Protein AF-A0A1Y2ABN9-F1 (afdb_monomer_lite)

Secondary structure (DSSP, 8-state):
-HHHHHHHHHHHHHHTTTTSPPPHHHHHHHHHHHHHHHTTTSSHHHHHHHHHHHHHHTT-HHHHHHHHHHHHHH---HHHHHHHHHHHHHHHHHHHHHHHHSTT-HHHHHHHHHHHHHHHHHHHHHHSS--HHHHHHHHHHHHHHHHS---HHHHHHHHHHHHHHHTSHHHHT-HHHHHHHHHHTT-SSHHHHHHHHHHHHHHHTTSS--HHHHHHHHHHHHHHIIIIIITT-S-HHHHHHHHHHHHHHHHHHHHHHHHHHTTTTHHHHHHHHHHHHHHS-SSHHHH-----HHHHHHHHHHHHHTTHHHHHHHHHT-TT--HHHHHHHHHHHHHHHHHT---

Structure (mmCIF, N/CA/C/O backbone):
data_AF-A0A1Y2ABN9-F1
#
_entry.id   AF-A0A1Y2ABN9-F1
#
loop_
_atom_site.group_PDB
_atom_site.id
_atom_site.type_symbol
_atom_site.label_atom_id
_atom_site.label_alt_id
_atom_site.label_comp_id
_atom_site.label_asym_id
_atom_site.label_entity_id
_atom_site.label_seq_id
_atom_site.pdbx_PDB_ins_code
_atom_site.Cartn_x
_atom_site.Cartn_y
_atom_site.Cartn_z
_atom_site.occupancy
_atom_site.B_iso_or_equiv
_atom_site.auth_seq_id
_atom_site.auth_comp_id
_atom_site.auth_asym_id
_atom_site.auth_atom_id
_atom_site.pdbx_PDB_model_num
ATOM 1 N N . MET A 1 1 ? 24.198 -13.970 -29.565 1.00 61.88 1 MET A N 1
ATOM 2 C CA . MET A 1 1 ? 25.116 -13.858 -28.406 1.00 61.88 1 MET A CA 1
ATOM 3 C C . MET A 1 1 ? 25.195 -12.429 -27.865 1.00 61.88 1 MET A C 1
ATOM 5 O O . MET A 1 1 ? 24.844 -12.232 -26.711 1.00 61.88 1 MET A O 1
ATOM 9 N N . VAL A 1 2 ? 25.528 -11.430 -28.696 1.00 69.88 2 VAL A N 1
ATOM 10 C CA . VAL A 1 2 ? 25.631 -10.003 -28.302 1.00 69.88 2 VAL A CA 1
ATOM 11 C C . VAL A 1 2 ? 24.377 -9.477 -27.588 1.00 69.88 2 VAL A C 1
ATOM 13 O O . VAL A 1 2 ? 24.486 -8.898 -26.515 1.00 69.88 2 VAL A O 1
ATOM 16 N N . LYS A 1 3 ? 23.175 -9.777 -28.104 1.00 73.44 3 LYS A N 1
ATOM 17 C CA . LYS A 1 3 ? 21.923 -9.298 -27.493 1.00 73.44 3 LYS A CA 1
ATOM 18 C C . LYS A 1 3 ? 21.694 -9.778 -26.056 1.00 73.44 3 LYS A C 1
ATOM 20 O O . LYS A 1 3 ? 21.305 -9.001 -25.192 1.00 73.44 3 LYS A O 1
ATOM 25 N N . ARG A 1 4 ? 22.012 -11.046 -25.773 1.00 74.50 4 ARG A N 1
ATOM 26 C CA . ARG A 1 4 ? 21.904 -11.615 -24.418 1.00 74.50 4 ARG A CA 1
ATOM 27 C C . ARG A 1 4 ? 22.914 -10.988 -23.453 1.00 74.50 4 ARG A C 1
ATOM 29 O O . ARG A 1 4 ? 22.574 -10.769 -22.296 1.00 74.50 4 ARG A O 1
ATOM 36 N N . LEU A 1 5 ? 24.124 -10.679 -23.927 1.00 75.12 5 LEU A N 1
ATOM 37 C CA . LEU A 1 5 ? 25.153 -10.014 -23.121 1.00 75.12 5 LEU A CA 1
ATOM 38 C C . LEU A 1 5 ? 24.737 -8.589 -22.741 1.00 75.12 5 LEU A C 1
ATOM 40 O O . LEU A 1 5 ? 24.887 -8.204 -21.585 1.00 75.12 5 LEU A O 1
ATOM 44 N N . CYS A 1 6 ? 24.151 -7.834 -23.673 1.00 77.94 6 CYS A N 1
ATOM 45 C CA . CYS A 1 6 ? 23.659 -6.486 -23.396 1.00 77.94 6 CYS A CA 1
ATOM 46 C C . CYS A 1 6 ? 22.486 -6.485 -22.405 1.00 77.94 6 CYS A C 1
ATOM 48 O O . CYS A 1 6 ? 22.512 -5.711 -21.454 1.00 77.94 6 CYS A O 1
ATOM 50 N N . VAL A 1 7 ? 21.507 -7.386 -22.561 1.00 82.62 7 VAL A N 1
ATOM 51 C CA . VAL A 1 7 ? 20.394 -7.520 -21.600 1.00 82.62 7 VAL A CA 1
ATOM 52 C C . VAL A 1 7 ? 20.909 -7.876 -20.205 1.00 82.62 7 VAL A C 1
ATOM 54 O O . VAL A 1 7 ? 20.491 -7.257 -19.235 1.00 82.62 7 VAL A O 1
ATOM 57 N N . LYS A 1 8 ? 21.864 -8.809 -20.093 1.00 86.44 8 LYS A N 1
ATOM 58 C CA . LYS A 1 8 ? 22.486 -9.161 -18.806 1.00 86.44 8 LYS A CA 1
ATOM 59 C C . LYS A 1 8 ? 23.257 -7.987 -18.194 1.00 86.44 8 LYS A C 1
ATOM 61 O O . LYS A 1 8 ? 23.208 -7.783 -16.990 1.00 86.44 8 LYS A O 1
ATOM 66 N N . SER A 1 9 ? 23.949 -7.198 -19.016 1.00 86.62 9 SER A N 1
ATOM 67 C CA . SER A 1 9 ? 24.641 -5.995 -18.544 1.00 86.62 9 SER A CA 1
ATOM 68 C C . SER A 1 9 ? 23.673 -4.942 -18.007 1.00 86.62 9 SER A C 1
ATOM 70 O O . SER A 1 9 ? 24.017 -4.260 -17.047 1.00 86.62 9 SER A O 1
ATOM 72 N N . ILE A 1 10 ? 22.499 -4.790 -18.625 1.00 88.06 10 ILE A N 1
ATOM 73 C CA . ILE A 1 10 ? 21.453 -3.881 -18.149 1.00 88.06 10 ILE A CA 1
ATOM 74 C C . ILE A 1 10 ? 20.833 -4.419 -16.856 1.00 88.06 10 ILE A C 1
ATOM 76 O O . ILE A 1 10 ? 20.700 -3.659 -15.906 1.00 88.06 10 ILE A O 1
ATOM 80 N N . ASP A 1 11 ? 20.527 -5.719 -16.798 1.00 89.06 11 ASP A N 1
ATOM 81 C CA . ASP A 1 11 ? 20.013 -6.395 -15.597 1.00 89.06 11 ASP A CA 1
ATOM 82 C C . ASP A 1 11 ? 20.926 -6.143 -14.395 1.00 89.06 11 ASP A C 1
ATOM 84 O O . ASP A 1 11 ? 20.494 -5.617 -13.375 1.00 89.06 11 ASP A O 1
ATOM 88 N N . ASN A 1 12 ? 22.221 -6.423 -14.564 1.00 89.94 12 ASN A N 1
ATOM 89 C CA . ASN A 1 12 ? 23.224 -6.224 -13.525 1.00 89.94 12 ASN A CA 1
ATOM 90 C C . ASN A 1 12 ? 23.324 -4.754 -13.101 1.00 89.94 12 ASN A C 1
ATOM 92 O O . ASN A 1 12 ? 23.436 -4.470 -11.916 1.00 89.94 12 ASN A O 1
ATOM 96 N N . ALA A 1 13 ? 23.280 -3.817 -14.054 1.00 90.00 13 ALA A N 1
ATOM 97 C CA . ALA A 1 13 ? 23.353 -2.393 -13.741 1.00 90.00 13 ALA A CA 1
ATOM 98 C C . ALA A 1 13 ? 22.120 -1.898 -12.971 1.00 90.00 13 ALA A C 1
ATOM 100 O O . ALA A 1 13 ? 22.254 -1.032 -12.116 1.00 90.00 13 ALA A O 1
ATOM 101 N N . ILE A 1 14 ? 20.933 -2.439 -13.260 1.00 88.44 14 ILE A N 1
ATOM 102 C CA . ILE A 1 14 ? 19.704 -2.108 -12.530 1.00 88.44 14 ILE A CA 1
ATOM 103 C C . ILE A 1 14 ? 19.730 -2.723 -11.125 1.00 88.44 14 ILE A C 1
ATOM 105 O O . ILE A 1 14 ? 19.343 -2.055 -10.171 1.00 88.44 14 ILE A O 1
ATOM 109 N N . GLN A 1 15 ? 20.207 -3.964 -10.985 1.00 89.25 15 GLN A N 1
ATOM 110 C CA . GLN A 1 15 ? 20.308 -4.648 -9.690 1.00 89.25 15 GLN A CA 1
ATOM 111 C C . GLN A 1 15 ? 21.360 -4.023 -8.761 1.00 89.25 15 GLN A C 1
ATOM 113 O O . GLN A 1 15 ? 21.144 -3.972 -7.558 1.00 89.25 15 GLN A O 1
ATOM 118 N N . ASP A 1 16 ? 22.470 -3.523 -9.311 1.00 91.56 16 ASP A N 1
ATOM 119 C CA . ASP A 1 16 ? 23.584 -2.923 -8.560 1.00 91.56 16 ASP A CA 1
ATOM 120 C C . ASP A 1 16 ? 23.549 -1.383 -8.567 1.00 91.56 16 ASP A C 1
ATOM 122 O O . ASP A 1 16 ? 24.568 -0.714 -8.396 1.00 91.56 16 ASP A O 1
ATOM 126 N N . TRP A 1 17 ? 22.378 -0.788 -8.820 1.00 88.38 17 TRP A N 1
ATOM 127 C CA . TRP A 1 17 ? 22.279 0.658 -9.033 1.00 88.38 17 TRP A CA 1
ATOM 128 C C . TRP A 1 17 ? 22.720 1.476 -7.814 1.00 88.38 17 TRP A C 1
ATOM 130 O O . TRP A 1 17 ? 23.302 2.544 -7.979 1.00 88.38 17 TRP A O 1
ATOM 140 N N . GLU A 1 18 ? 22.445 0.993 -6.600 1.00 88.12 18 GLU A N 1
ATOM 141 C CA . GLU A 1 18 ? 22.801 1.690 -5.356 1.00 88.12 18 GLU A CA 1
ATOM 142 C C . GLU A 1 18 ? 24.318 1.781 -5.157 1.00 88.12 18 GLU A C 1
ATOM 144 O O . GLU A 1 18 ? 24.819 2.829 -4.757 1.00 88.12 18 GLU A O 1
ATOM 149 N N . ASN A 1 19 ? 25.060 0.728 -5.508 1.00 91.38 19 ASN A N 1
ATOM 150 C CA . ASN A 1 19 ? 26.519 0.714 -5.372 1.00 91.38 19 ASN A CA 1
ATOM 151 C C . ASN A 1 19 ? 27.227 1.302 -6.599 1.00 91.38 19 ASN A C 1
ATOM 153 O O . ASN A 1 19 ? 28.392 1.695 -6.520 1.00 91.38 19 ASN A O 1
ATOM 157 N N . ASN A 1 20 ? 26.556 1.325 -7.754 1.00 91.25 20 ASN A N 1
ATOM 158 C CA . ASN A 1 20 ? 27.167 1.671 -9.031 1.00 91.25 20 ASN A CA 1
ATOM 159 C C . ASN A 1 20 ? 26.195 2.411 -9.969 1.00 91.25 20 ASN A C 1
ATOM 161 O O . ASN A 1 20 ? 25.846 1.892 -11.044 1.00 91.25 20 ASN A O 1
ATOM 165 N N . PRO A 1 21 ? 25.769 3.633 -9.594 1.00 89.38 21 PRO A N 1
ATOM 166 C CA . PRO A 1 21 ? 24.824 4.412 -10.380 1.00 89.38 21 PRO A CA 1
ATOM 167 C C . PRO A 1 21 ? 25.406 4.736 -11.757 1.00 89.38 21 PRO A C 1
ATOM 169 O O . PRO A 1 21 ? 26.604 4.988 -11.914 1.00 89.38 21 PRO A O 1
ATOM 172 N N . LYS A 1 22 ? 24.553 4.714 -12.784 1.00 93.12 22 LYS A N 1
ATOM 173 C CA . LYS A 1 22 ? 24.959 5.032 -14.158 1.00 93.12 22 LYS A CA 1
ATOM 174 C C . LYS A 1 22 ? 24.565 6.451 -14.527 1.00 93.12 22 LYS A C 1
ATOM 176 O O . LYS A 1 22 ? 23.561 6.972 -14.056 1.00 93.12 22 LYS A O 1
ATOM 181 N N . ASP A 1 23 ? 25.372 7.049 -15.393 1.00 92.69 23 ASP A N 1
ATOM 182 C CA . ASP A 1 23 ? 25.157 8.403 -15.881 1.00 92.69 23 ASP A CA 1
ATOM 183 C C . ASP A 1 23 ? 24.033 8.477 -16.932 1.00 92.69 23 ASP A C 1
ATOM 185 O O . ASP A 1 23 ? 23.568 7.476 -17.493 1.00 92.69 23 ASP A O 1
ATOM 189 N N . ASP A 1 24 ? 23.628 9.703 -17.256 1.00 93.50 24 ASP A N 1
ATOM 190 C CA . ASP A 1 24 ? 22.607 9.980 -18.269 1.00 93.50 24 ASP A CA 1
ATOM 191 C C . ASP A 1 24 ? 22.955 9.410 -19.644 1.00 93.50 24 ASP A C 1
ATOM 193 O O . ASP A 1 24 ? 22.073 9.011 -20.413 1.00 93.50 24 ASP A O 1
ATOM 197 N N . LYS A 1 25 ? 24.246 9.384 -19.987 1.00 94.00 25 LYS A N 1
ATOM 198 C CA . LYS A 1 25 ? 24.716 8.858 -21.269 1.00 94.00 25 LYS A CA 1
ATOM 199 C C . LYS A 1 25 ? 24.456 7.358 -21.354 1.00 94.00 25 LYS A C 1
ATOM 201 O O . LYS A 1 25 ? 23.975 6.880 -22.387 1.00 94.00 25 LYS A O 1
ATOM 206 N N . TRP A 1 26 ? 24.735 6.626 -20.281 1.00 94.25 26 TRP A N 1
ATOM 207 C CA . TRP A 1 26 ? 24.417 5.212 -20.169 1.00 94.25 26 TRP A CA 1
ATOM 208 C C . TRP A 1 26 ? 22.906 4.984 -20.204 1.00 94.25 26 TRP A C 1
ATOM 210 O O . TRP A 1 26 ? 22.452 4.160 -20.998 1.00 94.25 26 TRP A O 1
ATOM 220 N N . LEU A 1 27 ? 22.123 5.760 -19.445 1.00 93.62 27 LEU A N 1
ATOM 221 C CA . LEU A 1 27 ? 20.659 5.646 -19.411 1.00 93.62 27 LEU A CA 1
ATOM 222 C C . LEU A 1 27 ? 20.034 5.848 -20.798 1.00 93.62 27 LEU A C 1
ATOM 224 O O . LEU A 1 27 ? 19.218 5.037 -21.231 1.00 93.62 27 LEU A O 1
ATOM 228 N N . LYS A 1 28 ? 20.458 6.877 -21.544 1.00 93.56 28 LYS A N 1
ATOM 229 C CA . LYS A 1 28 ? 19.991 7.131 -22.923 1.00 93.56 28 LYS A CA 1
ATOM 230 C C . LYS A 1 28 ? 20.362 5.994 -23.877 1.00 93.56 28 LYS A C 1
ATOM 232 O O . LYS A 1 28 ? 19.563 5.617 -24.736 1.00 93.56 28 LYS A 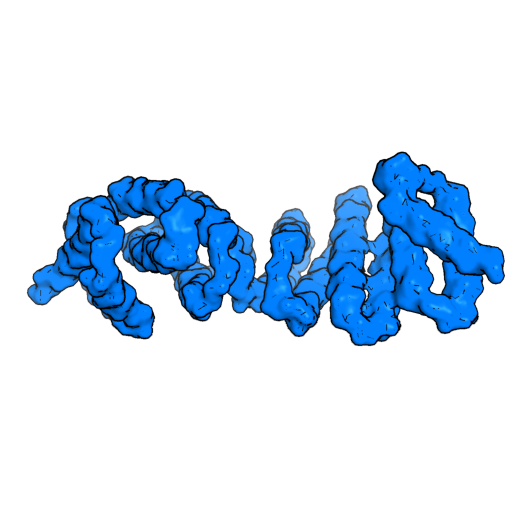O 1
ATOM 237 N N . LYS A 1 29 ? 21.567 5.431 -23.738 1.00 92.69 29 LYS A N 1
ATOM 238 C CA . LYS A 1 29 ? 22.015 4.296 -24.557 1.00 92.69 29 LYS A CA 1
ATOM 239 C C . LYS A 1 29 ? 21.215 3.028 -24.244 1.00 92.69 29 LYS A C 1
ATOM 241 O O . LYS A 1 29 ? 20.816 2.331 -25.174 1.00 92.69 29 LYS A O 1
ATOM 246 N N . ALA A 1 30 ? 20.972 2.748 -22.965 1.00 92.62 30 ALA A N 1
ATOM 247 C CA . ALA A 1 30 ? 20.179 1.609 -22.519 1.00 92.62 30 ALA A CA 1
ATOM 248 C C . ALA A 1 30 ? 18.714 1.730 -22.972 1.00 92.62 30 ALA A C 1
ATOM 250 O O . ALA A 1 30 ? 18.177 0.771 -23.521 1.00 92.62 30 ALA A O 1
ATOM 251 N N . GLU A 1 31 ? 18.107 2.918 -22.847 1.00 93.88 31 GLU A N 1
ATOM 252 C CA . GLU A 1 31 ? 16.754 3.216 -23.342 1.00 93.88 31 GLU A CA 1
ATOM 253 C C . GLU A 1 31 ? 16.621 2.895 -24.837 1.00 93.88 31 GLU A C 1
ATOM 255 O O . GLU A 1 31 ? 15.729 2.145 -25.233 1.00 93.88 31 GLU A O 1
ATOM 260 N N . LYS A 1 32 ? 17.527 3.432 -25.670 1.00 92.62 32 LYS A N 1
ATOM 261 C CA . LYS A 1 32 ? 17.525 3.186 -27.120 1.00 92.62 32 LYS A CA 1
ATOM 262 C C . LYS A 1 32 ? 17.617 1.691 -27.425 1.00 92.62 32 LYS A C 1
ATOM 264 O O . LYS A 1 32 ? 16.846 1.172 -28.224 1.00 92.62 32 LYS A O 1
ATOM 269 N N . TYR A 1 33 ? 18.537 1.009 -26.754 1.00 90.06 33 TYR A N 1
ATOM 270 C CA . TYR A 1 33 ? 18.784 -0.406 -26.972 1.00 90.06 33 TYR A CA 1
ATOM 271 C C . TYR A 1 33 ? 17.592 -1.293 -26.587 1.00 90.06 33 TYR A C 1
ATOM 273 O O . TYR A 1 33 ? 17.256 -2.226 -27.310 1.00 90.06 33 TYR A O 1
ATOM 281 N N . ILE A 1 34 ? 16.930 -1.007 -25.462 1.00 90.06 34 ILE A N 1
ATOM 282 C CA . ILE A 1 34 ? 15.748 -1.767 -25.037 1.00 90.06 34 ILE A CA 1
ATOM 283 C C . ILE A 1 34 ? 14.587 -1.572 -26.008 1.00 90.06 34 ILE A C 1
ATOM 285 O O . ILE A 1 34 ? 13.912 -2.551 -26.307 1.00 90.06 34 ILE A O 1
ATOM 289 N N . LYS A 1 35 ? 14.378 -0.360 -26.538 1.00 89.94 35 LYS A N 1
ATOM 290 C CA . LYS A 1 35 ? 13.336 -0.114 -27.551 1.00 89.94 35 LYS A CA 1
ATOM 291 C C . LYS A 1 35 ? 13.563 -0.951 -28.811 1.00 89.94 35 LYS A C 1
ATOM 293 O O . LYS A 1 35 ? 12.660 -1.666 -29.219 1.00 89.94 35 LYS A O 1
ATOM 298 N N . GLU A 1 36 ? 14.793 -0.969 -29.331 1.00 88.94 36 GLU A N 1
ATOM 299 C CA . GLU A 1 36 ? 15.161 -1.806 -30.487 1.00 88.94 36 GLU A CA 1
ATOM 300 C C . GLU A 1 36 ? 14.936 -3.311 -30.238 1.00 88.94 36 GLU A C 1
ATOM 302 O O . GLU A 1 36 ? 14.682 -4.070 -31.172 1.00 88.94 36 GLU A O 1
ATOM 307 N N . LEU A 1 37 ? 15.058 -3.770 -28.986 1.00 86.81 37 LEU A N 1
ATOM 308 C CA . LEU A 1 37 ? 14.765 -5.156 -28.615 1.00 86.81 37 LEU A CA 1
ATOM 309 C C . LEU A 1 37 ? 13.271 -5.422 -28.413 1.00 86.81 37 LEU A C 1
ATOM 311 O O . LEU A 1 37 ? 12.824 -6.531 -28.704 1.00 86.81 37 LEU A O 1
ATOM 315 N N . ALA A 1 38 ? 12.518 -4.447 -27.903 1.00 84.06 38 ALA A N 1
ATOM 316 C CA . ALA A 1 38 ? 11.082 -4.572 -27.676 1.00 84.06 38 ALA A CA 1
ATOM 317 C C . ALA A 1 38 ? 10.328 -4.772 -28.999 1.00 84.06 38 ALA A C 1
ATOM 319 O O . ALA A 1 38 ? 9.432 -5.609 -29.058 1.00 84.06 38 ALA A O 1
ATOM 320 N N . ASP A 1 39 ? 10.781 -4.121 -30.076 1.00 82.50 39 ASP A N 1
ATOM 321 C CA . ASP A 1 39 ? 10.246 -4.287 -31.438 1.00 82.50 39 ASP A CA 1
ATOM 322 C C . ASP A 1 39 ? 10.386 -5.723 -31.986 1.00 82.50 39 ASP A C 1
ATOM 324 O O . ASP A 1 39 ? 9.780 -6.074 -32.996 1.00 82.50 39 ASP A O 1
ATOM 328 N N . MET A 1 40 ? 11.190 -6.571 -31.336 1.00 82.00 4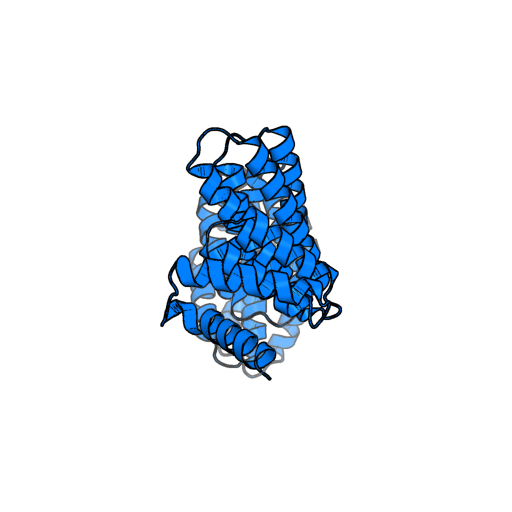0 MET A N 1
ATOM 329 C CA . MET A 1 40 ? 11.406 -7.966 -31.734 1.00 82.00 40 MET A CA 1
ATOM 330 C C . MET A 1 40 ? 10.512 -8.964 -30.993 1.00 82.00 40 MET A C 1
ATOM 332 O O . MET A 1 40 ? 10.661 -10.161 -31.219 1.00 82.00 40 MET A O 1
ATOM 336 N N . ASP A 1 41 ? 9.630 -8.499 -30.105 1.00 76.88 41 ASP A N 1
ATOM 337 C CA . ASP A 1 41 ? 8.631 -9.308 -29.389 1.00 76.88 41 ASP A CA 1
ATOM 338 C C . ASP A 1 41 ? 9.199 -10.475 -28.543 1.00 76.88 41 ASP A C 1
ATOM 340 O O . ASP A 1 41 ? 8.550 -11.481 -28.266 1.00 76.88 41 ASP A O 1
ATOM 344 N N . ILE A 1 42 ? 10.454 -10.365 -28.096 1.00 76.88 42 ILE A N 1
ATOM 345 C CA . ILE A 1 42 ? 11.090 -11.387 -27.253 1.00 76.88 42 ILE A CA 1
ATOM 346 C C . ILE A 1 42 ? 11.140 -10.898 -25.809 1.00 76.88 42 ILE A C 1
ATOM 348 O O . ILE A 1 42 ? 11.855 -9.950 -25.493 1.00 76.88 42 ILE A O 1
ATOM 352 N N . ASN A 1 43 ? 10.475 -11.629 -24.906 1.00 82.75 43 ASN A N 1
ATOM 353 C CA . ASN A 1 43 ? 10.511 -11.388 -23.458 1.00 82.75 43 ASN A CA 1
ATOM 354 C C . ASN A 1 43 ? 10.044 -9.969 -23.077 1.00 82.75 43 ASN A C 1
ATOM 356 O O . ASN A 1 43 ? 10.698 -9.268 -22.296 1.00 82.75 43 ASN A O 1
ATOM 360 N N . GLN A 1 44 ? 8.913 -9.555 -23.658 1.00 87.44 44 GLN A N 1
ATOM 361 C CA . GLN A 1 44 ? 8.390 -8.195 -23.548 1.00 87.44 44 GLN A CA 1
ATOM 362 C C . GLN A 1 44 ? 8.230 -7.727 -22.097 1.00 87.44 44 GLN A C 1
ATOM 364 O O . GLN A 1 44 ? 8.691 -6.637 -21.779 1.00 87.44 44 GLN A O 1
ATOM 369 N N . VAL A 1 45 ? 7.682 -8.556 -21.197 1.00 92.00 45 VAL A N 1
ATOM 370 C CA . VAL A 1 45 ? 7.523 -8.209 -19.767 1.00 92.00 45 VAL A CA 1
ATOM 371 C C . VAL A 1 45 ? 8.854 -7.758 -19.156 1.00 92.00 45 VAL A C 1
ATOM 373 O O . VAL A 1 45 ? 8.944 -6.706 -18.526 1.00 92.00 45 VAL A O 1
ATOM 376 N N . LYS A 1 46 ? 9.929 -8.522 -19.386 1.00 90.81 46 LYS A N 1
ATOM 377 C CA . LYS A 1 46 ? 11.253 -8.202 -18.845 1.00 90.81 46 LYS A CA 1
ATOM 378 C C . LYS A 1 46 ? 11.815 -6.921 -19.469 1.00 90.81 46 LYS A C 1
ATOM 380 O O . LYS A 1 46 ? 12.334 -6.075 -18.743 1.00 90.81 46 LYS A O 1
ATOM 385 N N . LEU A 1 47 ? 11.677 -6.745 -20.784 1.00 91.81 47 LEU A N 1
ATOM 386 C CA . LEU A 1 47 ? 12.143 -5.543 -21.484 1.00 91.81 47 LEU A CA 1
ATOM 387 C C . LEU A 1 47 ? 11.392 -4.279 -21.045 1.00 91.81 47 LEU A C 1
ATOM 389 O O . LEU A 1 47 ? 12.037 -3.271 -20.758 1.00 91.81 47 LEU A O 1
ATOM 393 N N . PHE A 1 48 ? 10.064 -4.336 -20.918 1.00 95.12 48 PHE A N 1
ATOM 394 C CA . PHE A 1 48 ? 9.269 -3.2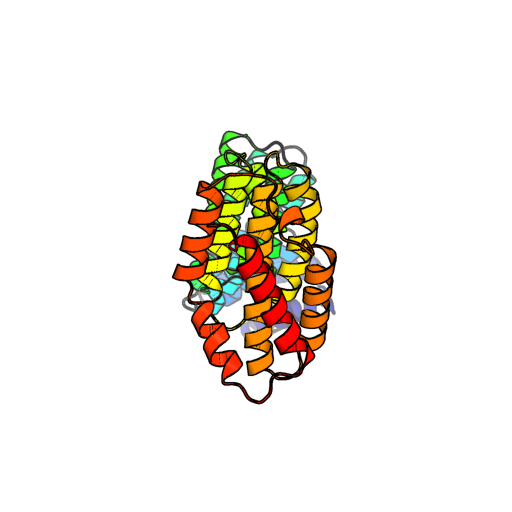19 -20.410 1.00 95.12 48 PHE A CA 1
ATOM 395 C C . PHE A 1 48 ? 9.617 -2.892 -18.956 1.00 95.12 48 PHE A C 1
ATOM 397 O O . PHE A 1 48 ? 9.751 -1.716 -18.631 1.00 95.12 48 PHE A O 1
ATOM 404 N N . SER A 1 49 ? 9.902 -3.892 -18.114 1.00 95.62 49 SER A N 1
ATOM 405 C CA . SER A 1 49 ? 10.315 -3.634 -16.727 1.00 95.62 49 SER A CA 1
ATOM 406 C C . SER A 1 49 ? 11.658 -2.899 -16.634 1.00 95.62 49 SER A C 1
ATOM 408 O O . SER A 1 49 ? 11.842 -2.025 -15.785 1.00 95.62 49 SER A O 1
ATOM 410 N N . TYR A 1 50 ? 12.589 -3.180 -17.552 1.00 94.62 50 TYR A N 1
ATOM 411 C CA . TYR A 1 50 ? 13.842 -2.430 -17.650 1.00 94.62 50 TYR A CA 1
ATOM 412 C C . TYR A 1 50 ? 13.641 -1.031 -18.191 1.00 94.62 50 TYR A C 1
ATOM 414 O O . TYR A 1 50 ? 14.255 -0.091 -17.690 1.00 94.62 50 TYR A O 1
ATOM 422 N N . LEU A 1 51 ? 12.776 -0.886 -19.192 1.00 95.25 51 LEU A N 1
ATOM 423 C CA . LEU A 1 51 ? 12.447 0.415 -19.746 1.00 95.25 51 LEU A CA 1
ATOM 424 C C . LEU A 1 51 ? 11.818 1.316 -18.675 1.00 95.25 51 LEU A C 1
ATOM 426 O O . LEU A 1 51 ? 12.250 2.455 -18.513 1.00 95.25 51 LEU A O 1
ATOM 430 N N . ALA A 1 52 ? 10.877 0.779 -17.898 1.00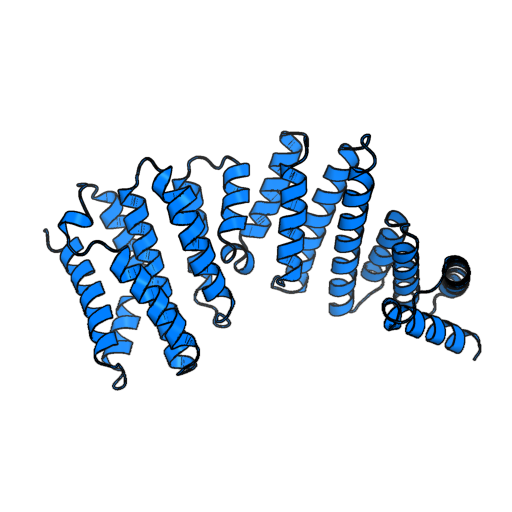 96.88 52 ALA A N 1
ATOM 431 C CA . ALA A 1 52 ? 10.251 1.462 -16.774 1.00 96.88 52 ALA A CA 1
ATOM 432 C C . ALA A 1 52 ? 11.283 1.883 -15.717 1.00 96.88 52 ALA A C 1
ATOM 434 O O . ALA A 1 52 ? 11.338 3.047 -15.326 1.00 96.88 52 ALA A O 1
ATOM 435 N N . SER A 1 53 ? 12.175 0.964 -15.334 1.00 94.94 53 SER A N 1
ATOM 436 C CA . SER A 1 53 ? 13.257 1.235 -14.377 1.00 94.94 53 SER A CA 1
ATOM 437 C C . SER A 1 53 ? 14.197 2.346 -14.859 1.00 94.94 53 SER A C 1
ATOM 439 O O . SER A 1 53 ? 14.571 3.226 -14.089 1.00 94.94 53 SER A O 1
ATOM 441 N N . ILE A 1 54 ? 14.561 2.346 -16.145 1.00 95.00 54 ILE A N 1
ATOM 442 C CA . ILE A 1 54 ? 15.381 3.408 -16.747 1.00 95.00 54 ILE A CA 1
ATOM 443 C C . ILE A 1 54 ? 14.637 4.740 -16.732 1.00 95.00 54 ILE A C 1
ATOM 445 O O . ILE A 1 54 ? 15.233 5.758 -16.391 1.00 95.00 54 ILE A O 1
ATOM 449 N N . TYR A 1 55 ? 13.346 4.748 -17.065 1.00 97.06 55 TYR A N 1
ATOM 450 C CA . TYR A 1 55 ? 12.538 5.962 -17.016 1.00 97.06 55 TYR A CA 1
ATOM 451 C C . TYR A 1 55 ? 12.404 6.526 -15.603 1.00 97.06 55 TYR A C 1
ATOM 453 O O . TYR A 1 55 ? 12.492 7.742 -15.457 1.00 97.06 55 TYR A O 1
ATOM 461 N N . LEU A 1 56 ? 12.284 5.679 -14.575 1.00 95.19 56 LEU A N 1
ATOM 462 C CA . LEU A 1 56 ? 12.335 6.117 -13.178 1.00 95.19 56 LEU A CA 1
ATOM 463 C C . LEU A 1 56 ? 13.652 6.835 -12.864 1.00 95.19 56 LEU A C 1
ATOM 465 O O . LEU A 1 56 ? 13.633 7.922 -12.297 1.00 95.19 56 LEU A O 1
ATOM 469 N N . LYS A 1 57 ? 14.796 6.265 -13.268 1.00 93.56 57 LYS A N 1
ATOM 470 C CA . LYS A 1 57 ? 16.119 6.880 -13.037 1.00 93.56 57 LYS A CA 1
ATOM 471 C C . LYS A 1 57 ? 16.342 8.164 -13.835 1.00 93.56 57 LYS A C 1
ATOM 473 O O . LYS A 1 57 ? 17.148 8.988 -13.432 1.00 93.56 57 LYS A O 1
ATOM 478 N N . GLN A 1 58 ? 15.637 8.330 -14.950 1.00 94.00 58 GLN A N 1
ATOM 479 C CA . GLN A 1 58 ? 15.623 9.558 -15.745 1.00 94.00 58 GLN A CA 1
ATOM 480 C C . GLN A 1 58 ? 14.549 10.563 -15.287 1.00 94.00 58 GLN A C 1
ATOM 482 O O . GLN A 1 58 ? 14.332 11.548 -15.989 1.00 94.00 58 GLN A O 1
ATOM 487 N N . GLU A 1 59 ? 13.820 10.281 -14.200 1.00 94.69 59 GLU A N 1
ATOM 488 C CA . GLU A 1 59 ? 12.696 11.092 -13.698 1.00 94.69 59 GLU A CA 1
ATOM 489 C C . GLU A 1 59 ? 11.569 11.315 -14.728 1.00 94.69 59 GLU A C 1
ATOM 491 O O . GLU A 1 59 ? 10.783 12.259 -14.657 1.00 94.69 59 GLU A O 1
ATOM 496 N N . LYS A 1 60 ? 11.446 10.414 -15.709 1.00 95.31 60 LYS A N 1
ATOM 497 C CA . LYS A 1 60 ? 10.370 10.417 -16.711 1.00 95.31 60 LYS A CA 1
ATOM 498 C C . LYS A 1 60 ? 9.188 9.593 -16.201 1.00 95.31 60 LYS A C 1
ATOM 500 O O . LYS A 1 60 ? 8.827 8.584 -16.810 1.00 95.31 60 LYS A O 1
ATOM 505 N N . PHE A 1 61 ? 8.601 9.999 -15.077 1.00 95.88 61 PHE A N 1
ATOM 506 C CA . PHE A 1 61 ? 7.663 9.156 -14.328 1.00 95.88 61 PHE A CA 1
ATOM 507 C C . PHE A 1 61 ? 6.419 8.739 -15.128 1.00 95.88 61 PHE A C 1
ATOM 509 O O . PHE A 1 61 ? 6.057 7.569 -15.084 1.00 95.88 61 PHE A O 1
ATOM 516 N N . SER A 1 62 ? 5.831 9.611 -15.955 1.00 94.19 62 SER A N 1
ATOM 517 C CA . SER A 1 62 ? 4.689 9.225 -16.810 1.00 94.19 62 SER A CA 1
ATOM 518 C C . SER A 1 62 ? 5.030 8.066 -17.756 1.00 94.19 62 SER A C 1
ATOM 520 O O . SER A 1 62 ? 4.256 7.127 -17.895 1.00 94.19 62 SER A O 1
ATOM 522 N N . LYS A 1 63 ? 6.237 8.065 -18.340 1.00 95.94 63 LYS A N 1
ATOM 523 C CA . LYS A 1 63 ? 6.690 6.972 -19.216 1.00 95.94 63 LYS A CA 1
ATOM 524 C C . LYS A 1 63 ? 7.030 5.705 -18.435 1.00 95.94 63 LYS A C 1
ATOM 526 O O . LYS A 1 63 ? 6.870 4.604 -18.956 1.00 95.94 63 LYS A O 1
ATOM 531 N N . ALA A 1 64 ? 7.542 5.851 -17.212 1.00 97.69 64 ALA A N 1
ATOM 532 C CA . ALA A 1 64 ? 7.786 4.715 -16.329 1.00 97.69 64 ALA A CA 1
ATOM 533 C C . ALA A 1 64 ? 6.474 4.006 -15.975 1.00 97.69 64 ALA A C 1
ATOM 535 O O . ALA A 1 64 ? 6.406 2.782 -16.068 1.00 97.69 64 ALA A O 1
ATOM 536 N N . LYS A 1 65 ? 5.435 4.786 -15.658 1.00 97.31 65 LYS A N 1
ATOM 537 C CA . LYS A 1 65 ? 4.090 4.307 -15.342 1.00 97.31 65 LYS A CA 1
ATOM 538 C C . LYS A 1 65 ? 3.526 3.458 -16.486 1.00 97.31 65 LYS A C 1
ATOM 540 O O . LYS A 1 65 ? 3.286 2.273 -16.282 1.00 97.31 65 LYS A O 1
ATOM 545 N N . GLU A 1 66 ? 3.469 4.015 -17.699 1.00 96.88 66 GLU A N 1
ATOM 546 C CA . GLU A 1 66 ? 2.998 3.312 -18.908 1.00 96.88 66 GLU A CA 1
ATOM 547 C C . GLU A 1 66 ? 3.762 1.999 -19.164 1.00 96.88 66 GLU A C 1
ATOM 549 O O . GLU A 1 66 ? 3.201 0.984 -19.583 1.00 96.88 66 GLU A O 1
ATOM 554 N N . ALA A 1 67 ? 5.076 1.997 -18.923 1.00 97.06 67 ALA A N 1
ATOM 555 C CA . ALA A 1 67 ? 5.897 0.809 -19.117 1.00 97.06 67 ALA A CA 1
ATOM 556 C C . ALA A 1 67 ? 5.623 -0.276 -18.058 1.00 97.06 67 ALA A C 1
ATOM 558 O O . ALA A 1 67 ? 5.630 -1.460 -18.401 1.00 97.06 67 ALA A O 1
ATOM 559 N N . PHE A 1 68 ? 5.352 0.088 -16.799 1.00 98.12 68 PHE A N 1
ATOM 560 C CA . PHE A 1 68 ? 4.933 -0.876 -15.776 1.00 98.12 68 PHE A CA 1
ATOM 561 C C . PHE A 1 68 ? 3.509 -1.392 -16.001 1.00 98.12 68 PHE A C 1
ATOM 563 O O . PHE A 1 68 ? 3.285 -2.590 -15.841 1.00 98.12 68 PHE A O 1
ATOM 570 N N . GLU A 1 69 ? 2.575 -0.550 -16.446 1.00 97.06 69 GLU A N 1
ATOM 571 C CA . GLU A 1 69 ? 1.214 -0.972 -16.814 1.00 97.06 69 GLU A CA 1
ATOM 572 C C . GLU A 1 69 ? 1.248 -2.046 -17.907 1.00 97.06 69 GLU A C 1
ATOM 574 O O . GLU A 1 69 ? 0.668 -3.120 -17.743 1.00 97.06 69 GLU A O 1
ATOM 579 N N . ARG A 1 70 ? 2.068 -1.849 -18.947 1.00 96.00 70 ARG A N 1
ATOM 580 C CA . ARG A 1 70 ? 2.323 -2.888 -19.958 1.00 96.00 70 ARG A CA 1
ATOM 581 C C . ARG A 1 70 ? 2.889 -4.180 -19.368 1.00 96.00 70 ARG A C 1
ATOM 583 O O . ARG A 1 70 ? 2.571 -5.265 -19.848 1.00 96.00 70 ARG A O 1
ATOM 590 N N . CYS A 1 71 ? 3.720 -4.107 -18.327 1.00 96.12 71 CYS A N 1
ATOM 591 C CA . CYS A 1 71 ? 4.205 -5.315 -17.651 1.00 96.12 71 CYS A CA 1
ATOM 592 C C . CYS A 1 71 ? 3.072 -6.078 -16.950 1.00 96.12 71 CYS A C 1
ATOM 594 O O . CYS A 1 71 ? 3.097 -7.310 -16.939 1.00 96.12 71 CYS A O 1
ATOM 596 N N . ILE A 1 72 ? 2.092 -5.372 -16.375 1.00 95.62 72 ILE A N 1
ATOM 597 C CA . ILE A 1 72 ? 0.910 -5.973 -15.738 1.00 95.62 72 ILE A CA 1
ATOM 598 C C . ILE A 1 72 ? 0.032 -6.657 -16.791 1.00 95.62 72 ILE A C 1
ATOM 600 O O . ILE A 1 72 ? -0.369 -7.805 -16.587 1.00 95.62 72 ILE A O 1
ATOM 604 N N . GLU A 1 73 ? -0.221 -5.982 -17.917 1.00 94.94 73 GLU A N 1
ATOM 605 C CA . GLU A 1 73 ? -1.029 -6.494 -19.036 1.00 94.94 73 GLU A CA 1
ATOM 606 C C . GLU A 1 73 ? -0.432 -7.764 -19.652 1.00 94.94 73 GLU A C 1
ATOM 608 O O . GLU A 1 73 ? -1.139 -8.743 -19.885 1.00 94.94 73 GLU A O 1
ATOM 613 N N . LEU A 1 74 ? 0.882 -7.764 -19.884 1.00 94.50 74 LEU A N 1
ATOM 614 C CA . LEU A 1 74 ? 1.591 -8.858 -20.553 1.00 94.50 74 LEU A CA 1
ATOM 615 C C . LEU A 1 74 ? 1.945 -10.022 -19.616 1.00 94.50 74 LEU A C 1
ATOM 617 O O . LEU A 1 74 ? 2.313 -11.107 -20.076 1.00 94.50 74 LEU A O 1
ATOM 621 N N . SER A 1 75 ? 1.899 -9.816 -18.300 1.00 93.56 75 SER A N 1
ATOM 622 C CA . SER A 1 75 ? 2.225 -10.863 -17.337 1.00 93.56 75 SER A CA 1
ATOM 623 C C . SER A 1 75 ? 1.047 -11.814 -17.143 1.00 93.56 75 SER A C 1
ATOM 625 O O . SER A 1 75 ? -0.044 -11.399 -16.779 1.00 93.56 75 SER A O 1
ATOM 627 N N . ASN A 1 76 ? 1.290 -13.120 -17.246 1.00 91.69 76 ASN A N 1
ATOM 628 C CA . ASN A 1 76 ? 0.339 -14.147 -16.795 1.00 91.69 76 ASN A CA 1
ATOM 629 C C . ASN A 1 76 ? 0.613 -14.616 -15.356 1.00 91.69 76 ASN A C 1
ATOM 631 O O . ASN A 1 76 ? -0.118 -15.440 -14.815 1.00 91.69 76 ASN A O 1
ATOM 635 N N . ASN A 1 77 ? 1.678 -14.115 -14.725 1.00 93.19 77 ASN A N 1
ATOM 636 C CA . ASN A 1 77 ? 2.092 -14.518 -13.388 1.00 93.19 77 ASN A CA 1
ATOM 637 C C . ASN A 1 77 ? 1.570 -13.523 -12.342 1.00 93.19 77 ASN A C 1
ATOM 639 O O . ASN A 1 77 ? 1.888 -12.334 -12.398 1.00 93.19 77 ASN A O 1
ATOM 643 N N . GLN A 1 78 ? 0.819 -14.028 -11.363 1.00 90.62 78 GLN A N 1
ATOM 644 C CA . GLN A 1 78 ? 0.200 -13.227 -10.304 1.00 90.62 78 GLN A CA 1
ATOM 645 C C . GLN A 1 78 ? 1.218 -12.459 -9.451 1.00 90.62 78 GLN A C 1
ATOM 647 O O . GLN A 1 78 ? 1.034 -11.267 -9.237 1.00 90.62 78 GLN A O 1
ATOM 652 N N . LYS A 1 79 ? 2.337 -13.085 -9.062 1.00 91.50 79 LYS A N 1
ATOM 653 C CA . LYS A 1 79 ? 3.402 -12.421 -8.285 1.00 91.50 79 LYS A CA 1
ATOM 654 C C . LYS A 1 79 ? 4.059 -11.283 -9.066 1.00 91.50 79 LYS A C 1
ATOM 656 O O . LYS A 1 79 ? 4.433 -10.263 -8.497 1.00 91.50 79 LYS A O 1
ATOM 661 N N . LEU A 1 80 ? 4.208 -11.445 -10.383 1.00 92.81 80 LEU A N 1
ATOM 662 C CA . LEU A 1 80 ? 4.709 -10.368 -11.239 1.00 92.81 80 LEU A CA 1
ATOM 663 C C . LEU A 1 80 ? 3.679 -9.244 -11.390 1.00 92.81 80 LEU A C 1
ATOM 665 O O . LEU A 1 80 ? 4.067 -8.083 -11.333 1.00 92.81 80 LEU A O 1
ATOM 669 N N . LYS A 1 81 ? 2.385 -9.563 -11.536 1.00 94.31 81 LYS A N 1
ATOM 670 C CA . LYS A 1 81 ? 1.323 -8.542 -11.568 1.00 94.31 81 LYS A CA 1
ATOM 671 C C . LYS A 1 81 ? 1.291 -7.730 -10.279 1.00 94.31 81 LYS A C 1
ATOM 673 O O . LYS A 1 81 ? 1.249 -6.508 -10.348 1.00 94.31 81 LYS A O 1
ATOM 678 N N . GLU A 1 82 ? 1.365 -8.396 -9.130 1.00 92.62 82 GLU A N 1
ATOM 679 C CA . GLU A 1 82 ? 1.461 -7.753 -7.818 1.00 92.62 82 GLU A CA 1
ATOM 680 C C . GLU A 1 82 ? 2.671 -6.814 -7.758 1.00 92.62 82 GLU A C 1
ATOM 682 O O . GLU A 1 82 ? 2.511 -5.619 -7.517 1.00 92.62 82 GLU A O 1
ATOM 687 N N . LYS A 1 83 ? 3.868 -7.328 -8.075 1.00 94.06 83 LYS A N 1
ATOM 688 C CA . LYS A 1 83 ? 5.099 -6.532 -8.100 1.00 94.06 83 LYS A CA 1
ATOM 689 C C . LYS A 1 83 ? 4.954 -5.278 -8.966 1.00 94.06 83 LYS A C 1
ATOM 691 O O . LYS A 1 83 ? 5.242 -4.181 -8.501 1.00 94.06 83 LYS A O 1
ATOM 696 N N . TYR A 1 84 ? 4.510 -5.429 -10.212 1.00 95.81 84 TYR A N 1
ATOM 697 C CA . TYR A 1 84 ? 4.418 -4.297 -11.131 1.00 95.81 84 TYR A CA 1
ATOM 698 C C . TYR A 1 84 ? 3.287 -3.332 -10.765 1.00 95.81 84 TYR A C 1
ATOM 700 O O . TYR A 1 84 ? 3.431 -2.138 -10.992 1.00 95.81 84 TYR A O 1
ATOM 708 N N . THR A 1 85 ? 2.208 -3.802 -10.133 1.00 95.31 85 THR A N 1
ATOM 709 C CA . THR A 1 85 ? 1.163 -2.925 -9.574 1.00 95.31 85 THR A CA 1
ATOM 710 C C . THR A 1 85 ? 1.738 -2.029 -8.477 1.00 95.31 85 THR A C 1
ATOM 712 O O . THR A 1 85 ? 1.494 -0.824 -8.477 1.00 95.31 85 THR A O 1
ATOM 715 N N . ILE A 1 86 ? 2.572 -2.585 -7.589 1.00 94.44 86 ILE A N 1
ATOM 716 C CA . ILE A 1 86 ? 3.307 -1.805 -6.581 1.00 94.44 86 ILE A CA 1
ATOM 717 C C . ILE A 1 86 ? 4.231 -0.781 -7.260 1.00 94.44 86 ILE A C 1
ATOM 719 O O . ILE A 1 86 ? 4.258 0.378 -6.849 1.00 94.44 86 ILE A O 1
ATOM 723 N N . ASP A 1 87 ? 4.948 -1.175 -8.315 1.00 95.81 87 ASP A N 1
ATOM 724 C CA . ASP A 1 87 ? 5.834 -0.271 -9.062 1.00 95.81 87 ASP A CA 1
ATOM 725 C C . ASP A 1 87 ? 5.060 0.880 -9.752 1.00 95.81 87 ASP A C 1
ATOM 727 O O . ASP A 1 87 ? 5.532 2.023 -9.754 1.00 95.81 87 ASP A O 1
ATOM 731 N N . VAL A 1 88 ? 3.847 0.631 -10.273 1.00 97.06 88 VAL A N 1
ATOM 732 C CA . VAL A 1 88 ? 2.951 1.688 -10.790 1.00 97.06 88 VAL A CA 1
ATOM 733 C C . VAL A 1 88 ? 2.571 2.657 -9.671 1.00 97.06 88 VAL A C 1
ATOM 735 O O . VAL A 1 88 ? 2.749 3.863 -9.832 1.00 97.06 88 VAL A O 1
ATOM 738 N N . ILE A 1 89 ? 2.125 2.153 -8.516 1.00 96.06 89 ILE A N 1
ATOM 739 C CA . ILE A 1 89 ? 1.730 2.990 -7.371 1.00 96.06 89 ILE A CA 1
ATOM 740 C C . ILE A 1 89 ? 2.901 3.871 -6.904 1.00 96.06 89 ILE A C 1
ATOM 742 O O . ILE A 1 89 ? 2.730 5.072 -6.706 1.00 96.06 89 ILE A O 1
ATOM 746 N N . ILE A 1 90 ? 4.113 3.317 -6.796 1.00 95.19 90 ILE A N 1
ATOM 747 C CA . ILE A 1 90 ? 5.329 4.083 -6.459 1.00 95.19 90 ILE A CA 1
ATOM 748 C C . ILE A 1 90 ? 5.600 5.170 -7.500 1.00 95.19 90 ILE A C 1
ATOM 750 O O . ILE A 1 90 ? 5.969 6.295 -7.160 1.00 95.19 90 ILE A O 1
ATOM 754 N N . THR A 1 91 ? 5.403 4.859 -8.779 1.00 96.38 91 THR A N 1
ATOM 755 C CA . THR A 1 91 ? 5.582 5.840 -9.850 1.00 96.38 91 THR A CA 1
ATOM 756 C C . THR A 1 91 ? 4.570 6.982 -9.730 1.00 96.38 91 THR A C 1
ATOM 758 O O . THR A 1 91 ? 4.949 8.143 -9.879 1.00 96.38 91 THR A O 1
ATOM 761 N N . ILE A 1 92 ? 3.315 6.686 -9.378 1.00 95.69 92 ILE A N 1
ATOM 762 C CA . ILE A 1 92 ? 2.287 7.700 -9.101 1.00 95.69 92 ILE A CA 1
ATOM 763 C C . ILE A 1 92 ? 2.697 8.593 -7.918 1.00 95.69 92 ILE A C 1
ATOM 765 O O . ILE A 1 92 ? 2.580 9.816 -8.005 1.00 95.69 92 ILE A O 1
ATOM 769 N N . ILE A 1 93 ? 3.257 8.022 -6.845 1.00 94.50 93 ILE A N 1
ATOM 770 C CA . ILE A 1 93 ? 3.802 8.790 -5.708 1.00 94.50 93 ILE A CA 1
ATOM 771 C C . ILE A 1 93 ? 4.859 9.799 -6.186 1.00 94.50 93 ILE A C 1
ATOM 773 O O . ILE A 1 93 ? 4.830 10.968 -5.790 1.00 94.50 93 ILE A O 1
ATOM 777 N N . HIS A 1 94 ? 5.772 9.381 -7.070 1.00 93.69 94 HIS A N 1
ATOM 778 C CA . HIS A 1 94 ? 6.768 10.282 -7.654 1.00 93.69 94 HIS A CA 1
ATOM 779 C C . HIS A 1 94 ? 6.137 11.388 -8.513 1.00 93.69 94 HIS A C 1
ATOM 781 O O . HIS A 1 94 ? 6.544 12.543 -8.383 1.00 93.69 94 HIS A O 1
ATOM 787 N N . ILE A 1 95 ? 5.121 11.071 -9.327 1.00 92.44 95 ILE A N 1
ATOM 788 C CA . ILE A 1 95 ? 4.378 12.059 -10.131 1.00 92.44 95 ILE A CA 1
ATOM 789 C C . ILE A 1 95 ? 3.739 13.119 -9.227 1.00 92.44 95 ILE A C 1
ATOM 791 O O . ILE A 1 95 ? 3.902 14.316 -9.465 1.00 92.44 95 ILE A O 1
ATOM 795 N N . ILE A 1 96 ? 3.058 12.701 -8.155 1.00 90.56 96 ILE A N 1
ATOM 796 C CA . ILE A 1 96 ? 2.420 13.619 -7.200 1.00 90.56 96 ILE A CA 1
ATOM 797 C C . ILE A 1 96 ? 3.466 14.515 -6.526 1.00 90.56 96 ILE A C 1
ATOM 799 O O . ILE A 1 96 ? 3.276 15.729 -6.435 1.00 90.56 96 ILE A O 1
ATOM 803 N N . ASN A 1 97 ? 4.592 13.947 -6.086 1.00 89.75 97 ASN A N 1
ATOM 804 C CA . ASN A 1 97 ? 5.660 14.720 -5.450 1.00 89.75 97 ASN A CA 1
ATOM 805 C C . ASN A 1 97 ? 6.328 15.711 -6.416 1.00 89.75 97 ASN A C 1
ATOM 807 O O . ASN A 1 97 ? 6.622 16.834 -6.015 1.00 89.75 97 ASN A O 1
ATOM 811 N N . GLN A 1 98 ? 6.519 15.345 -7.686 1.00 87.69 98 GLN A N 1
ATOM 812 C CA . GLN A 1 98 ? 7.058 16.256 -8.698 1.00 87.69 98 GLN A CA 1
ATOM 813 C C . GLN A 1 98 ? 6.081 17.399 -9.007 1.00 87.69 98 GLN A C 1
ATOM 815 O O . GLN A 1 98 ? 6.493 18.556 -9.100 1.00 87.69 98 GLN A O 1
ATOM 820 N N . ASN A 1 99 ? 4.784 17.096 -9.113 1.00 83.88 99 ASN A N 1
ATOM 821 C CA . ASN A 1 99 ? 3.742 18.099 -9.333 1.00 83.88 99 ASN A CA 1
ATOM 822 C C . ASN A 1 99 ? 3.613 19.067 -8.149 1.00 83.88 99 ASN A C 1
ATOM 824 O O . ASN A 1 99 ? 3.352 20.245 -8.363 1.00 83.88 99 ASN A O 1
ATOM 828 N N . ASN A 1 100 ? 3.864 18.620 -6.915 1.00 72.44 100 ASN A N 1
ATOM 829 C CA . ASN A 1 100 ? 3.841 19.494 -5.738 1.00 72.44 100 ASN A CA 1
ATOM 830 C C . ASN A 1 100 ? 4.875 20.624 -5.785 1.00 72.44 100 ASN A C 1
ATOM 832 O O . ASN A 1 100 ? 4.623 21.681 -5.214 1.00 72.44 100 ASN A O 1
ATOM 836 N N . ASN A 1 101 ? 5.997 20.429 -6.477 1.00 70.69 101 ASN A N 1
ATOM 837 C CA . ASN A 1 101 ? 7.008 21.474 -6.652 1.00 70.69 101 ASN A CA 1
ATOM 838 C C . ASN A 1 101 ? 6.630 22.481 -7.755 1.00 70.69 101 ASN A C 1
ATOM 840 O O . ASN A 1 101 ? 7.188 23.575 -7.813 1.00 70.69 101 ASN A O 1
ATOM 844 N N . ASN A 1 102 ? 5.666 22.130 -8.611 1.00 68.88 102 ASN A N 1
ATOM 845 C CA . ASN A 1 102 ? 5.217 22.923 -9.747 1.00 68.88 102 ASN A CA 1
ATOM 846 C C . ASN A 1 102 ? 3.763 23.370 -9.499 1.00 68.88 102 ASN A C 1
ATOM 848 O O . ASN A 1 102 ? 2.835 22.704 -9.946 1.00 68.88 102 ASN A O 1
ATOM 852 N N . ASN A 1 103 ? 3.572 24.492 -8.791 1.00 59.88 103 ASN A N 1
ATOM 853 C CA . ASN A 1 103 ? 2.317 25.054 -8.229 1.00 59.88 103 ASN A CA 1
ATOM 854 C C . ASN A 1 103 ? 1.045 25.167 -9.125 1.00 59.88 103 ASN A C 1
ATOM 856 O O . ASN A 1 103 ? 0.077 25.788 -8.699 1.00 59.88 103 ASN A O 1
ATOM 860 N N . ASN A 1 104 ? 0.985 24.596 -10.330 1.00 56.16 104 ASN A N 1
ATOM 861 C CA . ASN A 1 104 ? -0.059 24.881 -11.322 1.00 56.16 104 ASN A CA 1
ATOM 862 C C . ASN A 1 104 ? -0.986 23.710 -11.714 1.00 56.16 104 ASN A C 1
ATOM 864 O O . ASN A 1 104 ? -1.739 23.881 -12.665 1.00 56.16 104 ASN A O 1
ATOM 868 N N . ASN A 1 105 ? -0.989 22.545 -11.047 1.00 63.16 105 ASN A N 1
ATOM 869 C CA . ASN A 1 105 ? -1.807 21.399 -11.507 1.00 63.16 105 ASN A CA 1
ATOM 870 C C . ASN A 1 105 ? -2.456 20.554 -10.387 1.00 63.16 105 ASN A C 1
ATOM 872 O O . ASN A 1 105 ? -2.128 19.381 -10.211 1.00 63.16 105 ASN A O 1
ATOM 876 N N . ASN A 1 106 ? -3.436 21.116 -9.668 1.00 61.84 106 ASN A N 1
ATOM 877 C CA . ASN A 1 106 ? -4.209 20.368 -8.660 1.00 61.84 106 ASN A CA 1
ATOM 878 C C . ASN A 1 106 ? -5.062 19.234 -9.268 1.00 61.84 106 ASN A C 1
ATOM 880 O O . ASN A 1 106 ? -5.088 18.142 -8.707 1.00 61.84 106 ASN A O 1
ATOM 884 N N . ASN A 1 107 ? -5.664 19.432 -10.450 1.00 62.06 107 ASN A N 1
ATOM 885 C CA . ASN A 1 107 ? -6.518 18.417 -11.096 1.00 62.06 107 ASN A CA 1
ATOM 886 C C . ASN A 1 107 ? -5.776 17.103 -11.394 1.00 62.06 107 ASN A C 1
ATOM 888 O O . ASN A 1 107 ? -6.367 16.030 -11.350 1.00 62.06 107 ASN A O 1
ATOM 892 N N . ASN A 1 108 ? -4.466 17.174 -11.648 1.00 81.44 108 ASN A N 1
ATOM 893 C CA . ASN A 1 108 ? -3.659 15.986 -11.915 1.00 81.44 108 ASN A CA 1
ATOM 894 C C . ASN A 1 108 ? -3.408 15.175 -10.628 1.00 81.44 108 ASN A C 1
ATOM 896 O O . ASN A 1 108 ? -3.224 13.967 -10.683 1.00 81.44 108 ASN A O 1
ATOM 900 N N . ILE A 1 109 ? -3.394 15.807 -9.449 1.00 85.06 109 ILE A N 1
ATOM 901 C CA . ILE A 1 109 ? -3.172 15.096 -8.178 1.00 85.06 109 ILE A CA 1
ATOM 902 C C . ILE A 1 109 ? -4.392 14.240 -7.827 1.00 85.06 109 ILE A C 1
ATOM 904 O O . ILE A 1 109 ? -4.222 13.097 -7.413 1.00 85.06 109 ILE A O 1
ATOM 908 N N . GLU A 1 110 ? -5.602 14.765 -8.032 1.00 84.94 110 GLU A N 1
ATOM 909 C CA . GLU A 1 110 ? -6.852 14.050 -7.743 1.00 84.94 110 GLU A CA 1
ATOM 910 C C . GLU A 1 110 ? -6.961 12.750 -8.550 1.00 84.94 110 GLU A C 1
ATOM 912 O O . GLU A 1 110 ? -7.178 11.682 -7.976 1.00 84.94 110 GLU A O 1
ATOM 917 N N . GLU A 1 111 ? -6.739 12.831 -9.864 1.00 88.56 111 GLU A N 1
ATOM 918 C CA . GLU A 1 111 ? -6.800 11.682 -10.773 1.00 88.56 111 GLU A CA 1
ATOM 919 C C . GLU A 1 111 ? -5.751 10.620 -10.415 1.00 88.56 111 GLU A C 1
ATOM 921 O O . GLU A 1 111 ? -6.074 9.438 -10.299 1.00 88.56 111 GLU A O 1
ATOM 926 N N . ASN A 1 112 ? -4.520 11.053 -10.128 1.00 90.94 112 ASN A N 1
ATOM 927 C CA . ASN A 1 112 ? -3.437 10.173 -9.695 1.00 90.94 112 ASN A CA 1
ATOM 928 C C . ASN A 1 112 ? -3.743 9.481 -8.353 1.00 90.94 112 ASN A C 1
ATOM 930 O O . ASN A 1 112 ? -3.506 8.282 -8.209 1.00 90.94 112 ASN A O 1
ATOM 934 N N . CYS A 1 113 ? -4.286 10.204 -7.367 1.00 89.62 113 CYS A N 1
ATOM 935 C CA . CYS A 1 113 ? -4.708 9.610 -6.096 1.00 89.62 113 CYS A CA 1
ATOM 936 C C . CYS A 1 113 ? -5.813 8.570 -6.312 1.00 89.62 113 CYS A C 1
ATOM 938 O O . CYS A 1 113 ? -5.723 7.464 -5.782 1.00 89.62 113 CYS A O 1
ATOM 940 N N . TYR A 1 114 ? -6.833 8.900 -7.107 1.00 89.00 114 TYR A N 1
ATOM 941 C CA . TYR A 1 114 ? -7.946 7.995 -7.386 1.00 89.00 114 TYR A CA 1
ATOM 942 C C . TYR A 1 114 ? -7.487 6.717 -8.099 1.00 89.00 114 TYR A C 1
ATOM 944 O O . TYR A 1 114 ? -7.876 5.608 -7.729 1.00 89.00 114 TYR A O 1
ATOM 952 N N . GLU A 1 115 ? -6.604 6.857 -9.083 1.00 92.38 115 GLU A N 1
ATOM 953 C CA . GLU A 1 115 ? -6.003 5.724 -9.773 1.00 92.38 115 GLU A CA 1
ATOM 954 C C . GLU A 1 115 ? -5.192 4.833 -8.823 1.00 92.38 115 GLU A C 1
ATOM 956 O O . GLU A 1 115 ? -5.362 3.612 -8.822 1.00 92.38 115 GLU A O 1
ATOM 961 N N . ALA A 1 116 ? -4.353 5.425 -7.968 1.00 92.31 116 ALA A N 1
ATOM 962 C CA . ALA A 1 116 ? -3.568 4.663 -7.005 1.00 92.31 116 ALA A CA 1
ATOM 963 C C . ALA A 1 116 ? -4.447 3.878 -6.020 1.00 92.31 116 ALA A C 1
ATOM 965 O O . ALA A 1 116 ? -4.141 2.724 -5.724 1.00 92.31 116 ALA A O 1
ATOM 966 N N . ILE A 1 117 ? -5.557 4.457 -5.556 1.00 89.56 117 ILE A N 1
ATOM 967 C CA . ILE A 1 117 ? -6.518 3.777 -4.672 1.00 89.56 117 ILE A CA 1
ATOM 968 C C . ILE A 1 117 ? -7.133 2.564 -5.369 1.00 89.56 117 ILE A C 1
ATOM 970 O O . ILE A 1 117 ? -7.159 1.480 -4.787 1.00 89.56 117 ILE A O 1
ATOM 974 N N . LYS A 1 118 ? -7.541 2.696 -6.637 1.00 90.88 118 LYS A N 1
ATOM 975 C CA . LYS A 1 118 ? -8.042 1.558 -7.425 1.00 90.88 118 LYS A CA 1
ATOM 976 C C . LYS A 1 118 ? -6.998 0.462 -7.598 1.00 90.88 118 LYS A C 1
ATOM 978 O O . LYS A 1 118 ? -7.312 -0.723 -7.504 1.00 90.88 118 LYS A O 1
ATOM 983 N N . LEU A 1 119 ? -5.743 0.835 -7.831 1.00 92.50 119 LEU A N 1
ATOM 984 C CA . LEU A 1 119 ? -4.650 -0.133 -7.917 1.00 92.50 119 LEU A CA 1
ATOM 985 C C . LEU A 1 119 ? -4.416 -0.838 -6.577 1.00 92.50 119 LEU A C 1
ATOM 987 O O . LEU A 1 119 ? -4.201 -2.048 -6.562 1.00 92.50 119 LEU A O 1
ATOM 991 N N . LEU A 1 120 ? -4.520 -0.121 -5.456 1.00 89.94 120 LEU A N 1
ATOM 992 C CA . LEU A 1 120 ? -4.436 -0.695 -4.112 1.00 89.94 120 LEU A CA 1
ATOM 993 C C .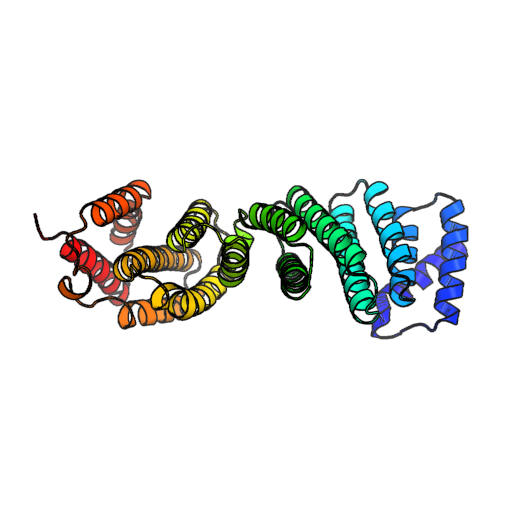 LEU A 1 120 ? -5.607 -1.657 -3.839 1.00 89.94 120 LEU A C 1
ATOM 995 O O . LEU A 1 120 ? -5.378 -2.756 -3.326 1.00 89.94 120 LEU A O 1
ATOM 999 N N . GLN A 1 121 ? -6.837 -1.313 -4.235 1.00 86.50 121 GLN A N 1
ATOM 1000 C CA . GLN A 1 121 ? -8.007 -2.207 -4.178 1.00 86.50 121 GLN A CA 1
ATOM 1001 C C . GLN A 1 121 ? -7.773 -3.489 -4.992 1.00 86.50 121 GLN A C 1
ATOM 1003 O O . GLN A 1 121 ? -7.953 -4.600 -4.491 1.00 86.50 121 GLN A O 1
ATOM 1008 N N . ASN A 1 122 ? -7.286 -3.357 -6.227 1.00 88.12 122 ASN A N 1
ATOM 1009 C CA . ASN A 1 122 ? -6.962 -4.502 -7.077 1.00 88.12 122 ASN A CA 1
ATOM 1010 C C . ASN A 1 122 ? -5.841 -5.365 -6.487 1.00 88.12 122 ASN A C 1
ATOM 1012 O O . ASN A 1 122 ? -5.908 -6.593 -6.558 1.00 88.12 122 ASN A O 1
ATOM 1016 N N . LEU A 1 123 ? -4.830 -4.744 -5.872 1.00 87.94 123 LEU A N 1
ATOM 1017 C CA . LEU A 1 123 ? -3.737 -5.463 -5.227 1.00 87.94 123 LEU A CA 1
ATOM 1018 C C . LEU A 1 123 ? -4.255 -6.369 -4.108 1.00 87.94 123 LEU A C 1
ATOM 1020 O O . LEU A 1 123 ? -3.862 -7.527 -4.051 1.00 87.94 123 LEU A O 1
ATOM 1024 N N . ARG A 1 124 ? -5.209 -5.895 -3.297 1.00 82.25 124 ARG A N 1
ATOM 1025 C CA . ARG A 1 124 ? -5.884 -6.724 -2.283 1.00 82.25 124 ARG A CA 1
ATOM 1026 C C . ARG A 1 124 ? -6.563 -7.932 -2.909 1.00 82.25 124 ARG A C 1
ATOM 1028 O O . ARG A 1 124 ? -6.404 -9.039 -2.408 1.00 82.25 124 ARG A O 1
ATOM 1035 N N . HIS A 1 125 ? -7.324 -7.740 -3.985 1.00 82.25 125 HIS A N 1
ATOM 1036 C CA . HIS A 1 125 ? -7.976 -8.861 -4.666 1.00 82.25 125 HIS A CA 1
ATOM 1037 C C . HIS A 1 125 ? -6.963 -9.896 -5.176 1.00 82.25 125 HIS A C 1
ATOM 1039 O O . HIS A 1 125 ? -7.282 -11.081 -5.241 1.00 82.25 125 HIS A O 1
ATOM 1045 N N . LEU A 1 126 ? -5.741 -9.463 -5.502 1.00 81.00 126 LEU A N 1
ATOM 1046 C CA . LEU A 1 126 ? -4.655 -10.343 -5.921 1.00 81.00 126 LEU A CA 1
ATOM 1047 C C . LEU A 1 126 ? -3.940 -11.030 -4.748 1.00 81.00 126 LEU A C 1
ATOM 1049 O O . LEU A 1 126 ? -3.563 -12.187 -4.895 1.00 81.00 126 LEU A O 1
ATOM 1053 N N . THR A 1 127 ? -3.711 -10.365 -3.617 1.00 80.12 127 THR A N 1
ATOM 1054 C CA . THR A 1 127 ? -2.868 -10.893 -2.521 1.00 80.12 127 THR A CA 1
ATOM 1055 C C . THR A 1 127 ? -3.660 -11.471 -1.351 1.00 80.12 127 THR A C 1
ATOM 1057 O O . THR A 1 127 ? -3.129 -12.260 -0.573 1.00 80.12 127 THR A O 1
ATOM 1060 N N . GLY A 1 128 ? -4.924 -11.079 -1.200 1.00 77.44 128 GLY A N 1
ATOM 1061 C CA . GLY A 1 128 ? -5.786 -11.416 -0.067 1.00 77.44 128 GLY A CA 1
ATOM 1062 C C . GLY A 1 128 ? -5.523 -10.602 1.206 1.00 77.44 128 GLY A C 1
ATOM 1063 O O . GLY A 1 128 ? -6.389 -10.581 2.070 1.00 77.44 128 GLY A O 1
ATOM 1064 N N . HIS A 1 129 ? -4.382 -9.915 1.305 1.00 76.44 129 HIS A N 1
ATOM 1065 C CA . HIS A 1 129 ? -3.959 -9.132 2.472 1.00 76.44 129 HIS A CA 1
ATOM 1066 C C . HIS A 1 129 ? -3.090 -7.936 2.057 1.00 76.44 129 HIS A C 1
ATOM 1068 O O . HIS A 1 129 ? -2.503 -7.926 0.969 1.00 76.44 129 HIS A O 1
ATOM 1074 N N . TYR A 1 130 ? -2.964 -6.936 2.932 1.00 78.19 130 TYR A N 1
ATOM 1075 C CA . TYR A 1 130 ? -2.045 -5.815 2.729 1.00 78.19 130 TYR A CA 1
ATOM 1076 C C . TYR A 1 130 ? -0.732 -5.975 3.482 1.00 78.19 130 TYR A C 1
ATOM 1078 O O . TYR A 1 130 ? -0.688 -6.369 4.642 1.00 78.19 130 TYR A O 1
ATOM 1086 N N . THR A 1 131 ? 0.360 -5.608 2.810 1.00 80.00 131 THR A N 1
ATOM 1087 C CA . THR A 1 131 ? 1.678 -5.510 3.441 1.00 80.00 131 THR A CA 1
ATOM 1088 C C . THR A 1 131 ? 1.821 -4.170 4.166 1.00 80.00 131 THR A C 1
ATOM 1090 O O . THR A 1 131 ? 1.174 -3.190 3.795 1.00 80.00 131 THR A O 1
ATOM 1093 N N . ILE A 1 132 ? 2.745 -4.075 5.129 1.00 78.00 132 ILE A N 1
ATOM 1094 C CA . ILE A 1 132 ? 3.094 -2.805 5.801 1.00 78.00 132 ILE A CA 1
ATOM 1095 C C . ILE A 1 132 ? 3.429 -1.707 4.781 1.00 78.00 132 ILE A C 1
ATOM 1097 O O . ILE A 1 132 ? 3.011 -0.561 4.925 1.00 78.00 132 ILE A O 1
ATOM 1101 N N . ARG A 1 133 ? 4.136 -2.063 3.703 1.00 82.56 133 ARG A N 1
ATOM 1102 C CA . ARG A 1 133 ? 4.477 -1.127 2.627 1.00 82.56 133 ARG A CA 1
ATOM 1103 C C . ARG A 1 133 ? 3.230 -0.580 1.930 1.00 82.56 133 ARG A C 1
ATOM 1105 O O . ARG A 1 133 ? 3.189 0.596 1.585 1.00 82.56 133 ARG A O 1
ATOM 1112 N N . THR A 1 134 ? 2.216 -1.417 1.735 1.00 83.75 134 THR A N 1
ATOM 1113 C CA . THR A 1 134 ? 0.930 -1.014 1.155 1.00 83.75 134 THR A CA 1
ATOM 1114 C C . THR A 1 134 ? 0.183 -0.045 2.077 1.00 83.75 134 THR A C 1
ATOM 1116 O O . THR A 1 134 ? -0.363 0.947 1.600 1.00 83.75 134 THR A O 1
ATOM 1119 N N . LEU A 1 135 ? 0.230 -0.271 3.395 1.00 81.75 135 LEU A N 1
ATOM 1120 C CA . LEU A 1 135 ? -0.340 0.645 4.392 1.00 81.75 135 LEU A CA 1
ATOM 1121 C C . LEU A 1 135 ? 0.342 2.020 4.364 1.00 81.75 135 LEU A C 1
ATOM 1123 O O . LEU A 1 135 ? -0.333 3.044 4.328 1.00 81.75 135 LEU A O 1
ATOM 1127 N N . GLN A 1 136 ? 1.673 2.053 4.277 1.00 85.44 136 GLN A N 1
ATOM 1128 C CA . GLN A 1 136 ? 2.433 3.305 4.154 1.00 85.44 136 GLN A CA 1
ATOM 1129 C C . GLN A 1 136 ? 2.066 4.089 2.883 1.00 85.44 136 GLN A C 1
ATOM 1131 O O . GLN A 1 136 ? 2.031 5.319 2.893 1.00 85.44 136 GLN A O 1
ATOM 1136 N N . MET A 1 137 ? 1.766 3.394 1.780 1.00 90.31 137 MET A N 1
ATOM 1137 C CA . MET A 1 137 ? 1.283 4.038 0.554 1.00 90.31 137 MET A CA 1
ATOM 1138 C C . MET A 1 137 ? -0.105 4.649 0.752 1.00 90.31 137 MET A C 1
ATOM 1140 O O . MET A 1 137 ? -0.327 5.782 0.334 1.00 90.31 137 MET A O 1
ATOM 1144 N N . LEU A 1 138 ? -1.021 3.940 1.420 1.00 87.19 138 LEU A N 1
ATOM 1145 C CA . LEU A 1 138 ? -2.345 4.473 1.754 1.00 87.19 138 LEU A CA 1
ATOM 1146 C C . LEU A 1 138 ? -2.244 5.750 2.597 1.00 87.19 138 LEU A C 1
ATOM 1148 O O . LEU A 1 138 ? -2.886 6.747 2.269 1.00 87.19 138 LEU A O 1
ATOM 1152 N N . GLU A 1 139 ? -1.391 5.754 3.623 1.00 86.50 139 GLU A N 1
ATOM 1153 C CA . GLU A 1 139 ? -1.127 6.937 4.452 1.00 86.50 139 GLU A CA 1
ATOM 1154 C C . GLU A 1 139 ? -0.563 8.114 3.645 1.00 86.50 139 GLU A C 1
ATOM 1156 O O . GLU A 1 139 ? -0.977 9.265 3.835 1.00 86.50 139 GLU A O 1
ATOM 1161 N N . PHE A 1 140 ? 0.346 7.840 2.703 1.00 91.44 140 PHE A N 1
ATOM 1162 C CA . PHE A 1 140 ? 0.862 8.856 1.787 1.00 91.44 140 PHE A CA 1
ATOM 1163 C C . PHE A 1 140 ? -0.261 9.493 0.958 1.00 91.44 140 PHE A C 1
ATOM 1165 O O . PHE A 1 140 ? -0.374 10.716 0.906 1.00 91.44 140 PHE A O 1
ATOM 1172 N N . PHE A 1 141 ? -1.119 8.697 0.320 1.00 90.31 141 PHE A N 1
ATOM 1173 C CA . PHE A 1 141 ? -2.187 9.258 -0.511 1.00 90.31 141 PHE A CA 1
ATOM 1174 C C . PHE A 1 141 ? -3.214 10.011 0.335 1.00 90.31 141 PHE A C 1
ATOM 1176 O O . PHE A 1 141 ? -3.590 11.126 -0.024 1.00 90.31 141 PHE A O 1
ATOM 1183 N N . TYR A 1 142 ? -3.597 9.465 1.492 1.00 88.44 142 TYR A N 1
ATOM 1184 C CA . TYR A 1 142 ? -4.484 10.142 2.435 1.00 88.44 142 TYR A CA 1
ATOM 1185 C C . TYR A 1 142 ? -3.936 11.511 2.852 1.00 88.44 142 TYR A C 1
ATOM 1187 O O . TYR A 1 142 ? -4.638 12.513 2.730 1.00 88.44 142 TYR A O 1
ATOM 1195 N N . SER A 1 143 ? -2.672 11.587 3.285 1.00 88.50 143 SER A N 1
ATOM 1196 C CA . SER A 1 143 ? -2.060 12.868 3.665 1.00 88.50 143 SER A CA 1
ATOM 1197 C C . SER A 1 143 ? -2.083 13.866 2.508 1.00 88.50 143 SER A C 1
ATOM 1199 O O . SER A 1 143 ? -2.459 15.016 2.718 1.00 88.50 143 SER A O 1
ATOM 1201 N N . LYS A 1 144 ? -1.828 13.431 1.266 1.00 88.50 144 LYS A N 1
ATOM 1202 C CA . LYS A 1 144 ? -1.949 14.307 0.088 1.00 88.50 144 LYS A CA 1
ATOM 1203 C C . LYS A 1 144 ? -3.369 14.769 -0.205 1.00 88.50 144 LYS A C 1
ATOM 1205 O O . LYS A 1 144 ? -3.538 15.906 -0.639 1.00 88.50 144 LYS A O 1
ATOM 1210 N N . ILE A 1 145 ? -4.374 13.947 0.069 1.00 85.56 145 ILE A N 1
ATOM 1211 C CA . ILE A 1 145 ? -5.783 14.325 -0.086 1.00 85.56 145 ILE A CA 1
ATOM 1212 C C . ILE A 1 145 ? -6.223 15.331 0.980 1.00 85.56 145 ILE A C 1
ATOM 1214 O O . ILE A 1 145 ? -7.032 16.220 0.707 1.00 85.56 145 ILE A O 1
ATOM 1218 N N . ILE A 1 146 ? -5.700 15.207 2.201 1.00 83.75 146 ILE A N 1
ATOM 1219 C CA . ILE A 1 146 ? -6.028 16.121 3.297 1.00 83.75 146 ILE A CA 1
ATOM 1220 C C . ILE A 1 146 ? -5.274 17.449 3.186 1.00 83.75 146 ILE A C 1
ATOM 1222 O O . ILE A 1 146 ? -5.892 18.490 3.397 1.00 83.75 146 ILE A O 1
ATOM 1226 N N . GLU A 1 147 ? -3.981 17.425 2.849 1.00 81.62 147 GLU A N 1
ATOM 1227 C CA . GLU A 1 147 ? -3.113 18.612 2.751 1.00 81.62 147 GLU A CA 1
ATOM 1228 C C . GLU A 1 147 ? -3.481 19.546 1.591 1.00 81.62 147 GLU A C 1
ATOM 1230 O O . GLU A 1 147 ? -3.141 20.728 1.623 1.00 81.62 147 GLU A O 1
ATOM 1235 N N . LYS A 1 148 ? -4.119 19.028 0.538 1.00 75.31 148 LYS A N 1
ATOM 1236 C CA . LYS A 1 148 ? -4.407 19.793 -0.678 1.00 75.31 148 LYS A CA 1
ATOM 1237 C C . LYS A 1 148 ? -5.835 20.318 -0.701 1.00 75.31 148 LYS A C 1
ATOM 1239 O O . LYS A 1 148 ? -6.765 19.663 -0.237 1.00 75.31 148 LYS A O 1
ATOM 1244 N N . GLU A 1 149 ? -6.006 21.481 -1.331 1.00 69.50 149 GLU A N 1
ATOM 1245 C CA . GLU A 1 149 ? -7.304 22.057 -1.710 1.00 69.50 149 GLU A CA 1
ATOM 1246 C C . GLU A 1 149 ? -7.929 21.269 -2.877 1.00 69.50 149 GLU A C 1
ATOM 1248 O O . GLU A 1 149 ? -8.218 21.810 -3.943 1.00 69.50 149 GLU A O 1
ATOM 1253 N N . ILE A 1 150 ? -8.080 19.957 -2.689 1.00 76.06 150 ILE A N 1
ATOM 1254 C CA . ILE A 1 150 ? -8.878 19.091 -3.556 1.00 76.06 150 ILE A CA 1
ATOM 1255 C C . ILE A 1 150 ? -10.330 19.549 -3.459 1.00 76.06 150 ILE A C 1
ATOM 1257 O O . ILE A 1 150 ? -10.801 19.931 -2.380 1.00 76.06 150 ILE A O 1
ATOM 1261 N N . ASN A 1 151 ? -11.048 19.500 -4.580 1.00 80.50 151 ASN A N 1
ATOM 1262 C CA . ASN A 1 151 ? -12.473 19.804 -4.593 1.00 80.50 151 ASN A CA 1
ATOM 1263 C C . ASN A 1 151 ? -13.210 18.939 -3.551 1.00 80.50 151 ASN A C 1
ATOM 1265 O O . ASN A 1 151 ? -13.027 17.725 -3.511 1.00 80.50 151 ASN A O 1
ATOM 1269 N N . ILE A 1 152 ? -14.056 19.553 -2.716 1.00 77.62 152 ILE A N 1
ATOM 1270 C CA . ILE A 1 152 ? -14.740 18.874 -1.600 1.00 77.62 152 ILE A CA 1
ATOM 1271 C C . ILE A 1 152 ? -15.517 17.634 -2.070 1.00 77.62 152 ILE A C 1
ATOM 1273 O O . ILE A 1 152 ? -15.431 16.589 -1.429 1.00 77.62 152 ILE A O 1
ATOM 1277 N N . GLU A 1 153 ? -16.214 17.713 -3.205 1.00 78.94 153 GLU A N 1
ATOM 1278 C CA . GLU A 1 153 ? -17.007 16.597 -3.730 1.00 78.94 153 GLU A CA 1
ATOM 1279 C C . GLU A 1 153 ? -16.112 15.433 -4.186 1.00 78.94 153 GLU A C 1
ATOM 1281 O O . GLU A 1 153 ? -16.402 14.264 -3.920 1.00 78.94 153 GLU A O 1
ATOM 1286 N N . THR A 1 154 ? -14.986 15.736 -4.841 1.00 79.56 154 THR A N 1
ATOM 1287 C CA . THR A 1 154 ? -13.996 14.719 -5.225 1.00 79.56 154 THR A CA 1
ATOM 1288 C C . THR A 1 154 ? -13.329 14.115 -3.991 1.00 79.56 154 THR A C 1
ATOM 1290 O O . THR A 1 154 ? -13.141 12.902 -3.915 1.00 79.56 154 THR A O 1
ATOM 1293 N N . LYS A 1 155 ? -13.008 14.949 -2.996 1.00 82.75 155 LYS A N 1
ATOM 1294 C CA . LYS A 1 155 ? -12.401 14.535 -1.731 1.00 82.75 155 LYS A CA 1
ATOM 1295 C C . LYS A 1 155 ? -13.281 13.535 -0.990 1.00 82.75 155 LYS A C 1
ATOM 1297 O O . LYS A 1 155 ? -12.771 12.509 -0.559 1.00 82.75 155 LYS A O 1
ATOM 1302 N N . GLU A 1 156 ? -14.581 13.795 -0.874 1.00 81.50 156 GLU A N 1
ATOM 1303 C CA . GLU A 1 156 ? -15.519 12.869 -0.229 1.00 81.50 156 GLU A CA 1
ATOM 1304 C C . GLU A 1 156 ? -15.592 11.529 -0.965 1.00 81.50 156 GLU A C 1
ATOM 1306 O O . GLU A 1 156 ? -15.450 10.487 -0.331 1.00 81.50 156 GLU A O 1
ATOM 1311 N N . LYS A 1 157 ? -15.709 11.531 -2.302 1.00 84.69 157 LYS A N 1
ATOM 1312 C CA . LYS A 1 157 ? -15.706 10.290 -3.105 1.00 84.69 157 LYS A CA 1
ATOM 1313 C C . LYS A 1 157 ? -14.434 9.473 -2.890 1.00 84.69 157 LYS A C 1
ATOM 1315 O O . LYS A 1 157 ? -14.498 8.269 -2.667 1.00 84.69 157 LYS A O 1
ATOM 1320 N N . ILE A 1 158 ? -13.282 10.137 -2.920 1.00 82.00 158 ILE A N 1
ATOM 1321 C CA . ILE A 1 158 ? -11.984 9.507 -2.680 1.00 82.00 158 ILE A CA 1
ATOM 1322 C C . ILE A 1 158 ? -11.905 8.939 -1.256 1.00 82.00 158 ILE A C 1
ATOM 1324 O O . ILE A 1 158 ? -11.423 7.825 -1.065 1.00 82.00 158 ILE A O 1
ATOM 1328 N N . LEU A 1 159 ? -12.375 9.684 -0.254 1.00 81.88 159 LEU A N 1
ATOM 1329 C CA . LEU A 1 159 ? -12.370 9.234 1.134 1.00 81.88 159 LEU A CA 1
ATOM 1330 C C . LEU A 1 159 ? -13.329 8.055 1.370 1.00 81.88 159 LEU A C 1
ATOM 1332 O O . LEU A 1 159 ? -13.008 7.188 2.176 1.00 81.88 159 LEU A O 1
ATOM 1336 N N . ILE A 1 160 ? -14.458 7.983 0.657 1.00 81.06 160 ILE A N 1
ATOM 1337 C CA . ILE A 1 160 ? -15.373 6.829 0.687 1.00 81.06 160 ILE A CA 1
ATOM 1338 C C . ILE A 1 160 ? -14.676 5.584 0.127 1.00 81.06 160 ILE A C 1
ATOM 1340 O O . ILE A 1 160 ? -14.682 4.539 0.766 1.00 81.06 160 ILE A O 1
ATOM 1344 N N . GLU A 1 161 ? -13.993 5.703 -1.011 1.00 82.94 161 GLU A N 1
ATOM 1345 C CA . GLU A 1 161 ? -13.219 4.598 -1.602 1.00 82.94 161 GLU A CA 1
ATOM 1346 C C . GLU A 1 161 ? -12.069 4.150 -0.682 1.00 82.94 161 GLU A C 1
ATOM 1348 O O . GLU A 1 161 ? -11.770 2.960 -0.561 1.00 82.94 161 GLU A O 1
ATOM 1353 N N . PHE A 1 162 ? -11.447 5.102 0.023 1.00 80.44 162 PHE A N 1
ATOM 1354 C CA . PHE A 1 162 ? -10.504 4.822 1.104 1.00 80.44 162 PHE A CA 1
ATOM 1355 C C . PHE A 1 162 ? -11.160 4.073 2.258 1.00 80.44 162 PHE A C 1
ATOM 1357 O O . PHE A 1 162 ? -10.584 3.125 2.773 1.00 80.44 162 PHE A O 1
ATOM 1364 N N . HIS A 1 163 ? -12.354 4.474 2.676 1.00 74.75 163 HIS A N 1
ATOM 1365 C CA . HIS A 1 163 ? -13.086 3.796 3.736 1.00 74.75 163 HIS A CA 1
ATOM 1366 C C . HIS A 1 163 ? -13.464 2.358 3.351 1.00 74.75 163 HIS A C 1
ATOM 1368 O O . HIS A 1 163 ? -13.348 1.448 4.168 1.00 74.75 163 HIS A O 1
ATOM 1374 N N . ASP A 1 164 ? -13.820 2.106 2.094 1.00 76.81 164 ASP A N 1
ATOM 1375 C CA . ASP A 1 164 ? -14.071 0.742 1.621 1.00 76.81 164 ASP A CA 1
ATOM 1376 C C . ASP A 1 164 ? -12.804 -0.124 1.655 1.00 76.81 164 ASP A C 1
ATOM 1378 O O . ASP A 1 164 ? -12.869 -1.333 1.912 1.00 76.81 164 ASP A O 1
ATOM 1382 N N . LEU A 1 165 ? -11.631 0.500 1.490 1.00 71.88 165 LEU A N 1
ATOM 1383 C CA . LEU A 1 165 ? -10.363 -0.141 1.816 1.00 71.88 165 LEU A CA 1
ATOM 1384 C C . LEU A 1 165 ? -10.236 -0.401 3.317 1.00 71.88 165 LEU A C 1
ATOM 1386 O O . LEU A 1 165 ? -9.807 -1.486 3.679 1.00 71.88 165 LEU A O 1
ATOM 1390 N N . LEU A 1 166 ? -10.647 0.524 4.187 1.00 65.06 166 LEU A N 1
ATOM 1391 C CA . LEU A 1 166 ? -10.575 0.393 5.651 1.00 65.06 166 LEU A CA 1
ATOM 1392 C C . LEU A 1 166 ? -11.476 -0.673 6.273 1.00 65.06 166 LEU A C 1
ATOM 1394 O O . LEU A 1 166 ? -11.181 -1.119 7.382 1.00 65.06 166 LEU A O 1
ATOM 1398 N N . ASN A 1 167 ? -12.491 -1.163 5.559 1.00 63.31 167 ASN A N 1
ATOM 1399 C CA . ASN A 1 167 ? -13.224 -2.382 5.934 1.00 63.31 167 ASN A CA 1
ATOM 1400 C C . ASN A 1 167 ? -12.344 -3.652 5.845 1.00 63.31 167 ASN A C 1
ATOM 1402 O O . ASN A 1 167 ? -12.841 -4.781 5.811 1.00 63.31 167 ASN A O 1
ATOM 1406 N N . LEU A 1 168 ? -11.025 -3.468 5.766 1.00 63.56 168 LEU A N 1
ATOM 1407 C CA . LEU A 1 168 ? -10.006 -4.486 5.840 1.00 63.56 168 LEU A CA 1
ATOM 1408 C C . LEU A 1 168 ? -9.504 -4.707 7.255 1.00 63.56 168 LEU A C 1
ATOM 1410 O O . LEU A 1 168 ? -9.159 -3.750 7.954 1.00 63.56 168 LEU A O 1
ATOM 1414 N N . PRO A 1 169 ? -9.302 -5.970 7.619 1.00 57.94 169 PRO A N 1
ATOM 1415 C CA . PRO A 1 169 ? -8.706 -6.315 8.888 1.00 57.94 169 PRO A CA 1
ATOM 1416 C C . PRO A 1 169 ? -7.331 -5.704 9.151 1.00 57.94 169 PRO A C 1
ATOM 1418 O O . PRO A 1 169 ? -7.079 -5.190 10.236 1.00 57.94 169 PRO A O 1
ATOM 1421 N N . GLU A 1 170 ? -6.448 -5.689 8.157 1.00 59.50 170 GLU A N 1
ATOM 1422 C CA . GLU A 1 170 ? -5.073 -5.214 8.309 1.00 59.50 170 GLU A CA 1
ATOM 1423 C C . GLU A 1 170 ? -5.009 -3.704 8.545 1.00 59.50 170 GLU A C 1
ATOM 1425 O O . GLU A 1 170 ? -4.097 -3.230 9.220 1.00 59.50 170 GLU A O 1
ATOM 1430 N N . ILE A 1 171 ? -5.986 -2.949 8.025 1.00 55.56 171 ILE A N 1
ATOM 1431 C CA . ILE A 1 171 ? -6.069 -1.504 8.263 1.00 55.56 171 ILE A CA 1
ATOM 1432 C C . ILE A 1 171 ? -6.881 -1.184 9.520 1.00 55.56 171 ILE A C 1
ATOM 1434 O O . ILE A 1 171 ? -6.569 -0.215 10.204 1.00 55.56 171 ILE A O 1
ATOM 1438 N N . SER A 1 172 ? -7.852 -2.023 9.899 1.00 55.47 172 SER A N 1
ATOM 1439 C CA . SER A 1 172 ? -8.549 -1.901 11.190 1.00 55.47 172 SER A CA 1
ATOM 1440 C C . SER A 1 172 ? -7.602 -1.987 12.400 1.00 55.47 172 SER A C 1
ATOM 1442 O O . SER A 1 172 ? -7.917 -1.475 13.472 1.00 55.47 172 SER A O 1
ATOM 1444 N N . LEU A 1 173 ? -6.415 -2.573 12.206 1.00 55.84 173 LEU A N 1
ATOM 1445 C CA . LEU A 1 173 ? -5.344 -2.651 13.201 1.00 55.84 173 LEU A CA 1
ATOM 1446 C C . LEU A 1 173 ? -4.452 -1.393 13.247 1.00 55.84 173 LEU A C 1
ATOM 1448 O O . LEU A 1 173 ? -3.711 -1.218 14.210 1.00 55.84 173 LEU A O 1
ATOM 1452 N N . ASN A 1 174 ? -4.543 -0.497 12.257 1.00 68.19 174 ASN A N 1
ATOM 1453 C CA . ASN A 1 174 ? -3.962 0.849 12.296 1.00 68.19 174 ASN A CA 1
ATOM 1454 C C . ASN A 1 174 ? -5.059 1.849 12.693 1.00 68.19 174 ASN A C 1
ATOM 1456 O O . ASN A 1 174 ? -5.614 2.575 11.861 1.00 68.19 174 ASN A O 1
ATOM 1460 N N . PHE A 1 175 ? -5.398 1.825 13.986 1.00 66.44 175 PHE A N 1
ATOM 1461 C CA . PHE A 1 175 ? -6.498 2.591 14.573 1.00 66.44 175 PHE A CA 1
ATOM 1462 C C . PHE A 1 175 ? -6.402 4.084 14.240 1.00 66.44 175 PHE A C 1
ATOM 1464 O O . PHE A 1 175 ? -7.379 4.688 13.797 1.00 66.44 175 PHE A O 1
ATOM 1471 N N . ASP A 1 176 ? -5.206 4.660 14.368 1.00 71.06 176 ASP A N 1
ATOM 1472 C CA . ASP A 1 176 ? -4.943 6.073 14.090 1.00 71.06 176 ASP A CA 1
ATOM 1473 C C . ASP A 1 176 ? -5.312 6.455 12.660 1.00 71.06 176 ASP A C 1
ATOM 1475 O O . ASP A 1 176 ? -5.911 7.506 12.418 1.00 71.06 176 ASP A O 1
ATOM 1479 N N . PHE A 1 177 ? -4.938 5.613 11.696 1.00 74.44 177 PHE A N 1
ATOM 1480 C CA . PHE A 1 177 ? -5.206 5.877 10.293 1.00 74.44 177 PHE A CA 1
ATOM 1481 C C . PHE A 1 177 ? -6.693 5.744 9.960 1.00 74.44 177 PHE A C 1
ATOM 1483 O O . PHE A 1 177 ? -7.255 6.609 9.284 1.00 74.44 177 PHE A O 1
ATOM 1490 N N . HIS A 1 178 ? -7.349 4.715 10.500 1.00 71.81 178 HIS A N 1
ATOM 1491 C CA . HIS A 1 178 ? -8.788 4.525 10.346 1.00 71.81 178 HIS A CA 1
ATOM 1492 C C . HIS A 1 178 ? -9.564 5.718 10.936 1.00 71.81 178 HIS A C 1
ATOM 1494 O O . HIS A 1 178 ? -10.414 6.309 10.266 1.00 71.81 178 HIS A O 1
ATOM 1500 N N . PHE A 1 179 ? -9.211 6.139 12.155 1.00 72.62 179 PHE A N 1
ATOM 1501 C CA . PHE A 1 179 ? -9.812 7.289 12.828 1.00 72.62 179 PHE A CA 1
ATOM 1502 C C . PHE A 1 179 ? -9.631 8.585 12.030 1.00 72.62 179 PHE A C 1
ATOM 1504 O O . PHE A 1 179 ? -10.587 9.336 11.836 1.00 72.62 179 PHE A O 1
ATOM 1511 N N . LYS A 1 180 ? -8.425 8.835 11.505 1.00 79.12 180 LYS A N 1
ATOM 1512 C CA . LYS A 1 180 ? -8.125 9.994 10.648 1.00 79.12 180 LYS A CA 1
ATOM 1513 C C . LYS A 1 180 ? -9.067 10.077 9.438 1.00 79.12 180 LYS A C 1
ATOM 1515 O O . LYS A 1 180 ? -9.613 11.150 9.163 1.00 79.12 180 LYS A O 1
ATOM 1520 N N . ILE A 1 181 ? -9.293 8.961 8.744 1.00 74.88 181 ILE A N 1
ATOM 1521 C CA . ILE A 1 181 ? -10.183 8.908 7.574 1.00 74.88 181 ILE A CA 1
ATOM 1522 C C . ILE A 1 181 ? -11.642 9.142 7.969 1.00 74.88 181 ILE A C 1
ATOM 1524 O O . ILE A 1 181 ? -12.292 9.996 7.367 1.00 74.88 181 ILE A O 1
ATOM 1528 N N . LEU A 1 182 ? -12.144 8.451 8.995 1.00 72.31 182 LEU A N 1
ATOM 1529 C CA . LEU A 1 182 ? -13.526 8.615 9.463 1.00 72.31 182 LEU A CA 1
ATOM 1530 C C . LEU A 1 182 ? -13.817 10.045 9.933 1.00 72.31 182 LEU A C 1
ATOM 1532 O O . LEU A 1 182 ? -14.829 10.637 9.554 1.00 72.31 182 LEU A O 1
ATOM 1536 N N . ASN A 1 183 ? -12.884 10.639 10.680 1.00 73.06 183 ASN A N 1
ATOM 1537 C CA . ASN A 1 183 ? -12.973 12.030 11.108 1.00 73.06 183 ASN A CA 1
ATOM 1538 C C . ASN A 1 183 ? -12.987 12.992 9.902 1.00 73.06 183 ASN A C 1
ATOM 1540 O O . ASN A 1 183 ? -13.724 13.977 9.891 1.00 73.06 183 ASN A O 1
ATOM 1544 N N . SER A 1 184 ? -12.224 12.684 8.847 1.00 78.25 184 SER A N 1
ATOM 1545 C CA . SER A 1 184 ? -12.209 13.472 7.605 1.00 78.25 184 SER A CA 1
ATOM 1546 C C . SER A 1 184 ? -13.489 13.337 6.781 1.00 78.25 184 SER A C 1
ATOM 1548 O O . SER A 1 184 ? -13.880 14.299 6.121 1.00 78.25 184 SER A O 1
ATOM 1550 N N . LEU A 1 185 ? -14.154 12.180 6.839 1.00 69.12 185 LEU A N 1
ATOM 1551 C CA . LEU A 1 185 ? -15.458 11.937 6.214 1.00 69.12 185 LEU A CA 1
ATOM 1552 C C . LEU A 1 185 ? -16.618 12.626 6.936 1.00 69.12 185 LEU A C 1
ATOM 1554 O O . LEU A 1 185 ? -17.745 12.569 6.451 1.00 69.12 185 LEU A O 1
ATOM 1558 N N . ARG A 1 186 ? -16.361 13.266 8.088 1.00 67.94 186 ARG A N 1
ATOM 1559 C CA . ARG A 1 186 ? -17.402 13.816 8.968 1.00 67.94 186 ARG A CA 1
ATOM 1560 C C . ARG A 1 186 ? -18.501 12.788 9.240 1.00 67.94 186 ARG A C 1
ATOM 1562 O O . ARG A 1 186 ? -19.676 13.157 9.275 1.00 67.94 186 ARG A O 1
ATOM 1569 N N . TYR A 1 187 ? -18.126 11.511 9.377 1.00 56.41 187 TYR A N 1
ATOM 1570 C CA . TYR A 1 187 ? -19.090 10.472 9.715 1.00 56.41 187 TYR A CA 1
ATOM 1571 C C . TYR A 1 187 ? -19.874 10.936 10.946 1.00 56.41 187 TYR A C 1
ATOM 1573 O O . TYR A 1 187 ? -19.295 11.474 11.894 1.00 56.41 187 TYR A O 1
ATOM 1581 N N . TYR A 1 188 ? -21.201 10.866 10.825 1.00 52.81 188 TYR A N 1
ATOM 1582 C CA . TYR A 1 188 ? -22.137 11.480 11.754 1.00 52.81 188 TYR A CA 1
ATOM 1583 C C . TYR A 1 188 ? -21.917 10.902 13.142 1.00 52.81 188 TYR A C 1
ATOM 1585 O O . TYR A 1 188 ? -22.121 9.717 13.352 1.00 52.81 188 TYR A O 1
ATOM 1593 N N . ASP A 1 189 ? -21.489 11.790 14.029 1.00 55.34 189 ASP A N 1
ATOM 1594 C CA . ASP A 1 189 ? -21.064 11.527 15.390 1.00 55.34 189 ASP A CA 1
ATOM 1595 C C . ASP A 1 189 ? -19.963 10.476 15.575 1.00 55.34 189 ASP A C 1
ATOM 1597 O O . ASP A 1 189 ? -19.612 9.609 14.773 1.00 55.34 189 ASP A O 1
ATOM 1601 N N . PHE A 1 190 ? -19.276 10.713 16.663 1.00 59.59 190 PHE A N 1
ATOM 1602 C CA . PHE A 1 190 ? -17.979 10.168 16.946 1.00 59.59 190 PHE A CA 1
ATOM 1603 C C . PHE A 1 190 ? -18.112 8.745 17.524 1.00 59.59 190 PHE A C 1
ATOM 1605 O O . PHE A 1 190 ? -17.270 7.875 17.294 1.00 59.59 190 PHE A O 1
ATOM 1612 N N . GLU A 1 191 ? -19.228 8.501 18.204 1.00 60.03 191 GLU A N 1
ATOM 1613 C CA . GLU A 1 191 ? -19.694 7.225 18.719 1.00 60.03 191 GLU A CA 1
ATOM 1614 C C . GLU A 1 191 ? -19.929 6.220 17.578 1.00 60.03 191 GLU A C 1
ATOM 1616 O O . GLU A 1 191 ? -19.552 5.051 17.691 1.00 60.03 191 GLU A O 1
ATOM 1621 N N . SER A 1 192 ? -20.437 6.681 16.430 1.00 59.69 192 SER A N 1
ATOM 1622 C CA . SER A 1 192 ? -20.596 5.849 15.232 1.00 59.69 192 SER A CA 1
ATOM 1623 C C . SER A 1 192 ? -19.255 5.407 14.636 1.00 59.69 192 SER A C 1
ATOM 1625 O O . SER A 1 192 ? -19.100 4.245 14.251 1.00 59.69 192 SER A O 1
ATOM 1627 N N . CYS A 1 193 ? -18.254 6.298 14.610 1.00 60.59 193 CYS A N 1
ATOM 1628 C CA . CYS A 1 193 ? -16.904 5.967 14.138 1.00 60.59 193 CYS A CA 1
ATOM 1629 C C . CYS A 1 193 ? -16.261 4.882 15.008 1.00 60.59 193 CYS A C 1
ATOM 1631 O O . CYS A 1 193 ? -15.658 3.932 14.509 1.00 60.59 193 CYS A O 1
ATOM 1633 N N . TRP A 1 194 ? -16.418 5.019 16.320 1.00 62.47 194 TRP A N 1
ATOM 1634 C CA . TRP A 1 194 ? -15.903 4.067 17.285 1.00 62.47 194 TRP A CA 1
ATOM 1635 C C . TRP A 1 194 ? -16.607 2.709 17.187 1.00 62.47 194 TRP A C 1
ATOM 1637 O O . TRP A 1 194 ? -15.932 1.694 17.020 1.00 62.47 194 TRP A O 1
ATOM 1647 N N . SER A 1 195 ? -17.945 2.671 17.162 1.00 61.69 195 SER A N 1
ATOM 1648 C CA . SER A 1 195 ? -18.686 1.415 16.989 1.00 61.69 195 SER A CA 1
ATOM 1649 C C . SER A 1 195 ? -18.295 0.680 15.701 1.00 61.69 195 SER A C 1
ATOM 1651 O O . SER A 1 195 ? -18.296 -0.553 15.687 1.00 61.69 195 SER A O 1
ATOM 1653 N N . HIS A 1 196 ? -17.965 1.408 14.629 1.00 61.59 196 HIS A N 1
ATOM 1654 C CA . HIS A 1 196 ? -17.503 0.827 13.366 1.00 61.59 196 HIS A CA 1
ATOM 1655 C C . HIS A 1 196 ? -16.127 0.169 13.512 1.00 61.59 196 HIS A C 1
ATOM 1657 O O . HIS A 1 196 ? -15.964 -1.007 13.181 1.00 61.59 196 HIS A O 1
ATOM 1663 N N . ILE A 1 197 ? -15.153 0.887 14.081 1.00 62.09 197 ILE A N 1
ATOM 1664 C CA . ILE A 1 197 ? -13.792 0.370 14.291 1.00 62.09 197 ILE A CA 1
ATOM 1665 C C . ILE A 1 197 ? -13.809 -0.863 15.204 1.00 62.09 197 ILE A C 1
ATOM 1667 O O . ILE A 1 197 ? -13.173 -1.876 14.902 1.00 62.09 197 ILE A O 1
ATOM 1671 N N . ILE A 1 198 ? -14.581 -0.806 16.289 1.00 60.94 198 ILE A N 1
ATOM 1672 C CA . ILE A 1 198 ? -14.718 -1.892 17.262 1.00 60.94 198 ILE A CA 1
ATOM 1673 C C . ILE A 1 198 ? -15.299 -3.139 16.602 1.00 60.94 198 ILE A C 1
ATOM 1675 O O . ILE A 1 198 ? -14.683 -4.205 16.650 1.00 60.94 198 ILE A O 1
ATOM 1679 N N . LYS A 1 199 ? -16.423 -2.996 15.893 1.00 61.28 199 LYS A N 1
ATOM 1680 C CA . LYS A 1 199 ? -17.081 -4.100 15.187 1.00 61.28 199 LYS A CA 1
ATOM 1681 C C . LYS A 1 199 ? -16.152 -4.782 14.177 1.00 61.28 199 LYS A C 1
ATOM 1683 O O . LYS A 1 199 ? -16.047 -6.006 14.174 1.00 61.28 199 LYS A O 1
ATOM 1688 N N . HIS A 1 200 ? -15.432 -4.007 13.367 1.00 56.91 200 HIS A N 1
ATOM 1689 C CA . HIS A 1 200 ? -14.505 -4.565 12.378 1.00 56.91 200 HIS A CA 1
ATOM 1690 C C . HIS A 1 200 ? -13.279 -5.218 13.008 1.00 56.91 200 HIS A C 1
ATOM 1692 O O . HIS A 1 200 ? -12.817 -6.256 12.531 1.00 56.91 200 HIS A O 1
ATOM 1698 N N . SER A 1 201 ? -12.787 -4.661 14.115 1.00 55.78 201 SER A N 1
ATOM 1699 C CA . SER A 1 201 ? -11.716 -5.294 14.871 1.00 55.78 201 SER A CA 1
ATOM 1700 C C . SER A 1 201 ? -12.159 -6.636 15.474 1.00 55.78 201 SER A C 1
ATOM 1702 O O . SER A 1 201 ? -11.319 -7.517 15.628 1.00 55.78 201 SER A O 1
ATOM 1704 N N . TRP A 1 202 ? -13.450 -6.832 15.781 1.00 53.66 202 TRP A N 1
ATOM 1705 C CA . TRP A 1 202 ? -13.981 -8.068 16.375 1.00 53.66 202 TRP A CA 1
ATOM 1706 C C . TRP A 1 202 ? -14.126 -9.220 15.389 1.00 53.66 202 TRP A C 1
ATOM 1708 O O . TRP A 1 202 ? -13.708 -10.334 15.709 1.00 53.66 202 TRP A O 1
ATOM 1718 N N . ASP A 1 203 ? -14.662 -8.965 14.193 1.00 51.69 203 ASP A N 1
ATOM 1719 C CA . ASP A 1 203 ? -14.898 -10.009 13.184 1.00 51.69 203 ASP A CA 1
ATOM 1720 C C . ASP A 1 203 ? -13.604 -10.738 12.776 1.00 51.69 203 ASP A C 1
ATOM 1722 O O . ASP A 1 203 ? -13.635 -11.902 12.371 1.00 51.69 203 ASP A O 1
ATOM 1726 N N . TYR A 1 204 ? -12.446 -10.093 12.942 1.00 53.41 204 TYR A N 1
ATOM 1727 C CA . TYR A 1 204 ? -11.161 -10.641 12.518 1.00 53.41 204 TYR A CA 1
ATOM 1728 C C . TYR A 1 204 ? -10.295 -11.263 13.622 1.00 53.41 204 TYR A C 1
ATOM 1730 O O . TYR A 1 204 ? -9.344 -11.987 13.323 1.00 53.41 204 TYR A O 1
ATOM 1738 N N . ARG A 1 205 ? -10.647 -11.070 14.899 1.00 53.50 205 ARG A N 1
ATOM 1739 C CA . ARG A 1 205 ? -9.922 -11.627 16.067 1.00 53.50 205 ARG A CA 1
ATOM 1740 C C . ARG A 1 205 ? -9.913 -13.162 16.135 1.00 53.50 205 ARG A C 1
ATOM 1742 O O . ARG A 1 205 ? -9.273 -13.733 17.009 1.00 53.50 205 ARG A O 1
ATOM 1749 N N . ASN A 1 206 ? -10.598 -13.838 15.211 1.00 51.00 206 ASN A N 1
ATOM 1750 C CA . ASN A 1 206 ? -10.667 -15.297 15.119 1.00 51.00 206 ASN A CA 1
ATOM 1751 C C . ASN A 1 206 ? -9.689 -15.922 14.098 1.00 51.00 206 ASN A C 1
ATOM 1753 O O . ASN A 1 206 ? -9.716 -17.141 13.937 1.00 51.00 206 ASN A O 1
ATOM 1757 N N . ASN A 1 207 ? -8.844 -15.138 13.410 1.00 50.09 207 ASN A N 1
ATOM 1758 C CA . ASN A 1 207 ? -7.910 -15.639 12.388 1.00 50.09 207 ASN A CA 1
ATOM 1759 C C . ASN A 1 207 ? -6.444 -15.479 12.853 1.00 50.09 207 ASN A C 1
ATOM 1761 O O . ASN A 1 207 ? -5.904 -14.377 12.883 1.00 50.09 207 ASN A O 1
ATOM 1765 N N . LEU A 1 208 ? -5.829 -16.582 13.291 1.00 47.69 208 LEU A N 1
ATOM 1766 C CA . LEU A 1 208 ? -4.577 -16.648 14.063 1.00 47.69 208 LEU A CA 1
ATOM 1767 C C . LEU A 1 208 ? -3.299 -16.504 13.204 1.00 47.69 208 LEU A C 1
ATOM 1769 O O . LEU A 1 208 ? -2.726 -17.509 12.810 1.00 47.69 208 LEU A O 1
ATOM 1773 N N . GLU A 1 209 ? -2.818 -15.276 12.976 1.00 54.09 209 GLU A N 1
ATOM 1774 C CA . GLU A 1 209 ? -1.407 -14.943 12.641 1.00 54.09 209 GLU A CA 1
ATOM 1775 C C . GLU A 1 209 ? -1.058 -13.528 13.186 1.00 54.09 209 GLU A C 1
ATOM 1777 O O . GLU A 1 209 ? -0.812 -12.583 12.440 1.00 54.09 209 GLU A O 1
ATOM 1782 N N . TRP A 1 210 ? -1.140 -13.334 14.514 1.00 55.62 210 TRP A N 1
ATOM 1783 C CA . TRP A 1 210 ? -1.466 -12.031 15.140 1.00 55.62 210 TRP A CA 1
ATOM 1784 C C . TRP A 1 210 ? -0.350 -11.296 15.932 1.00 55.62 210 TRP A C 1
ATOM 1786 O O . TRP A 1 210 ? -0.583 -10.194 16.427 1.00 55.62 210 TRP A O 1
ATOM 1796 N N . ASN A 1 211 ? 0.871 -11.826 16.064 1.00 55.06 211 ASN A N 1
ATOM 1797 C CA . ASN A 1 211 ? 1.772 -11.401 17.160 1.00 55.06 211 ASN A CA 1
ATOM 1798 C C . ASN A 1 211 ? 2.329 -9.960 17.070 1.00 55.06 211 ASN A C 1
ATOM 1800 O O . ASN A 1 211 ? 2.394 -9.268 18.085 1.00 55.06 211 ASN A O 1
ATOM 1804 N N . GLN A 1 212 ? 2.712 -9.470 15.884 1.00 56.25 212 GLN A N 1
ATOM 1805 C CA . GLN A 1 212 ? 3.336 -8.137 15.755 1.00 56.25 212 GLN A CA 1
ATOM 1806 C C . GLN A 1 212 ? 2.306 -6.996 15.661 1.00 56.25 212 GLN A C 1
ATOM 1808 O O . GLN A 1 212 ? 2.562 -5.878 16.104 1.00 56.25 212 GLN A O 1
ATOM 1813 N N . LEU A 1 213 ? 1.135 -7.270 15.083 1.00 54.06 213 LEU A N 1
ATOM 1814 C CA . LEU A 1 213 ? 0.102 -6.264 14.825 1.00 54.06 213 LEU A CA 1
ATOM 1815 C C . LEU A 1 213 ? -0.636 -5.839 16.102 1.00 54.06 213 LEU A C 1
ATOM 1817 O O . LEU A 1 213 ? -0.934 -4.659 16.255 1.00 54.06 213 LEU A O 1
ATOM 1821 N N . VAL A 1 214 ? -0.855 -6.759 17.049 1.00 56.31 214 VAL A N 1
ATOM 1822 C CA . VAL A 1 214 ? -1.495 -6.457 18.347 1.00 56.31 214 VAL A CA 1
ATOM 1823 C C . VAL A 1 214 ? -0.701 -5.438 19.155 1.00 56.31 214 VAL A C 1
ATOM 1825 O O . VAL A 1 214 ? -1.286 -4.553 19.776 1.00 56.31 214 VAL A O 1
ATOM 1828 N N . ARG A 1 215 ? 0.634 -5.543 19.132 1.00 58.31 215 ARG A N 1
ATOM 1829 C CA . ARG A 1 215 ? 1.516 -4.627 19.870 1.00 58.31 215 ARG A CA 1
ATOM 1830 C C . ARG A 1 215 ? 1.344 -3.190 19.384 1.00 58.31 215 ARG A C 1
ATOM 1832 O O . ARG A 1 215 ? 1.118 -2.292 20.187 1.00 58.31 215 ARG A O 1
ATOM 1839 N N . ASN A 1 216 ? 1.371 -2.996 18.066 1.00 61.91 216 ASN A N 1
ATOM 1840 C CA . ASN A 1 216 ? 1.178 -1.681 17.454 1.00 61.91 216 ASN A CA 1
ATOM 1841 C C . ASN A 1 216 ? -0.262 -1.171 17.623 1.00 61.91 216 ASN A C 1
ATOM 1843 O O . ASN A 1 216 ? -0.479 0.033 17.772 1.00 61.91 216 ASN A O 1
ATOM 1847 N N . TYR A 1 217 ? -1.241 -2.081 17.622 1.00 63.94 217 TYR A N 1
ATOM 1848 C CA . TYR A 1 217 ? -2.639 -1.742 17.859 1.00 63.94 217 TYR A CA 1
ATOM 1849 C C . TYR A 1 217 ? -2.838 -1.151 19.255 1.00 63.94 217 TYR A C 1
ATOM 1851 O O . TYR A 1 217 ? -3.387 -0.066 19.344 1.00 63.94 217 TYR A O 1
ATOM 1859 N N . LEU A 1 218 ? -2.347 -1.788 20.324 1.00 62.56 218 LEU A N 1
ATOM 1860 C CA . LEU A 1 218 ? -2.537 -1.287 21.695 1.00 62.56 218 LEU A CA 1
ATOM 1861 C C . LEU A 1 218 ? -1.919 0.101 21.918 1.00 62.56 218 LEU A C 1
ATOM 1863 O O . LEU A 1 218 ? -2.564 0.971 22.499 1.00 62.56 218 LEU A O 1
ATOM 1867 N N . ASP A 1 219 ? -0.709 0.328 21.404 1.00 65.56 219 ASP A N 1
ATOM 1868 C CA . ASP A 1 219 ? -0.005 1.604 21.587 1.00 65.56 219 ASP A CA 1
ATOM 1869 C C . ASP A 1 219 ? -0.677 2.766 20.836 1.00 65.56 219 ASP A C 1
ATOM 1871 O O . ASP A 1 219 ? -0.820 3.870 21.377 1.00 65.56 219 ASP A O 1
ATOM 1875 N N . SER A 1 220 ? -1.121 2.519 19.599 1.00 67.12 220 SER A N 1
ATOM 1876 C CA . SER A 1 220 ? -1.872 3.506 18.807 1.00 67.12 220 SER A CA 1
ATOM 1877 C C . SER A 1 220 ? -3.283 3.724 19.366 1.00 67.12 220 SER A C 1
ATOM 1879 O O . SER A 1 220 ? -3.708 4.864 19.563 1.00 67.12 220 SER A O 1
ATOM 1881 N N . PHE A 1 221 ? -3.963 2.634 19.731 1.00 67.19 221 PHE A N 1
ATOM 1882 C CA . PHE A 1 221 ? -5.279 2.633 20.355 1.00 67.19 221 PHE A CA 1
ATOM 1883 C C . PHE A 1 221 ? -5.301 3.498 21.606 1.00 67.19 221 PHE A C 1
ATOM 1885 O O . PHE A 1 221 ? -6.119 4.400 21.672 1.00 67.19 221 PHE A O 1
ATOM 1892 N N . GLU A 1 222 ? -4.407 3.289 22.575 1.00 67.88 222 GLU A N 1
ATOM 1893 C CA . GLU A 1 222 ? -4.424 4.074 23.814 1.00 67.88 222 GLU A CA 1
ATOM 1894 C C . GLU A 1 222 ? -4.189 5.557 23.559 1.00 67.88 222 GLU A C 1
ATOM 1896 O O . GLU A 1 222 ? -4.900 6.409 24.099 1.00 67.88 222 GLU A O 1
ATOM 1901 N N . THR A 1 223 ? -3.209 5.868 22.712 1.00 71.31 223 THR A N 1
ATOM 1902 C CA . THR A 1 223 ? -2.841 7.252 22.423 1.00 71.31 223 THR A CA 1
ATOM 1903 C C . THR A 1 223 ? -4.006 7.990 21.777 1.00 71.31 223 THR A C 1
ATOM 1905 O O . THR A 1 223 ? -4.388 9.065 22.245 1.00 71.31 223 THR A O 1
ATOM 1908 N N . THR A 1 224 ? -4.599 7.425 20.727 1.00 67.88 224 THR A N 1
ATOM 1909 C CA . THR A 1 224 ? -5.705 8.073 20.017 1.00 67.88 224 THR A CA 1
ATOM 1910 C C . THR A 1 224 ? -6.992 7.989 20.821 1.00 67.88 224 THR A C 1
ATOM 1912 O O . THR A 1 224 ? -7.718 8.978 20.906 1.00 67.88 224 THR A O 1
ATOM 1915 N N . PHE A 1 225 ? -7.256 6.871 21.496 1.00 68.62 225 PHE A N 1
ATOM 1916 C CA . PHE A 1 225 ? -8.442 6.731 22.323 1.00 68.62 225 PHE A CA 1
ATOM 1917 C C . PHE A 1 225 ? -8.474 7.791 23.430 1.00 68.62 225 PHE A C 1
ATOM 1919 O O . PHE A 1 225 ? -9.407 8.582 23.520 1.00 68.62 225 PHE A O 1
ATOM 1926 N N . TRP A 1 226 ? -7.452 7.873 24.276 1.00 72.12 226 TRP A N 1
ATOM 1927 C CA . TRP A 1 226 ? -7.527 8.792 25.409 1.00 72.12 226 TRP A CA 1
ATOM 1928 C C . TRP A 1 226 ? -7.444 10.256 24.971 1.00 72.12 226 TRP A C 1
ATOM 1930 O O . TRP A 1 226 ? -8.204 11.088 25.472 1.00 72.12 226 TRP A O 1
ATOM 1940 N N . ASN A 1 227 ? -6.570 10.581 24.014 1.00 74.19 227 ASN A N 1
ATOM 1941 C CA . ASN A 1 227 ? -6.313 11.975 23.642 1.00 74.19 227 ASN A CA 1
ATOM 1942 C C . ASN A 1 227 ? -7.356 12.543 22.680 1.00 74.19 227 ASN A C 1
ATOM 1944 O O . ASN A 1 227 ? -7.803 13.678 22.859 1.00 74.19 227 ASN A O 1
ATOM 1948 N N . GLU A 1 228 ? -7.751 11.763 21.678 1.00 68.88 228 GLU A N 1
ATOM 1949 C CA . GLU A 1 228 ? -8.661 12.215 20.630 1.00 68.88 228 GLU A CA 1
ATOM 1950 C C . GLU A 1 228 ? -10.090 11.761 20.891 1.00 68.88 228 GLU A C 1
ATOM 1952 O O . GLU A 1 228 ? -11.018 12.516 20.596 1.00 68.88 228 GLU A O 1
ATOM 1957 N N . VAL A 1 229 ? -10.270 10.567 21.472 1.00 65.88 229 VAL A N 1
ATOM 1958 C CA . VAL A 1 229 ? -11.588 9.954 21.620 1.00 65.88 229 VAL A CA 1
ATOM 1959 C C . VAL A 1 229 ? -12.260 10.365 22.940 1.00 65.88 229 VAL A C 1
ATOM 1961 O O . VAL A 1 229 ? -13.162 11.210 22.970 1.00 65.88 229 VAL A O 1
ATOM 1964 N N . TYR A 1 230 ? -11.801 9.827 24.056 1.00 71.75 230 TYR A N 1
ATOM 1965 C CA . TYR A 1 230 ? -12.392 10.025 25.372 1.00 71.75 230 TYR A CA 1
ATOM 1966 C C . TYR A 1 230 ? -12.552 11.500 25.766 1.00 71.75 230 TYR A C 1
ATOM 1968 O O . TYR A 1 230 ? -13.600 11.920 26.261 1.00 71.75 230 TYR A O 1
ATOM 1976 N N . ASN A 1 231 ? -11.524 12.318 25.531 1.00 73.62 231 ASN A N 1
ATOM 1977 C CA . ASN A 1 231 ? -11.526 13.708 25.981 1.00 73.62 231 ASN A CA 1
ATOM 1978 C C . ASN A 1 231 ? -12.531 14.597 25.239 1.00 73.62 231 ASN A C 1
ATOM 1980 O O . ASN A 1 231 ? -13.030 15.555 25.838 1.00 73.62 231 ASN A O 1
ATOM 1984 N N . LYS A 1 232 ? -12.834 14.281 23.972 1.00 70.81 232 LYS A N 1
ATOM 1985 C CA . LYS A 1 232 ? -13.724 15.072 23.106 1.00 70.81 232 LYS A CA 1
ATOM 1986 C C . LYS A 1 232 ? -15.178 14.601 23.137 1.00 70.81 232 LYS A C 1
ATOM 1988 O O . LYS A 1 232 ? -16.059 15.353 22.721 1.00 70.81 232 LYS A O 1
ATOM 1993 N N . SER A 1 233 ? -15.440 13.397 23.641 1.00 66.81 233 SER A N 1
ATOM 1994 C CA . SER A 1 233 ? -16.795 12.863 23.725 1.00 66.81 233 SER A CA 1
ATOM 1995 C C . SER A 1 233 ? -17.642 13.540 24.801 1.00 66.81 233 SER A C 1
ATOM 1997 O O . SER A 1 233 ? -17.164 13.909 25.880 1.00 66.81 233 SER A O 1
ATOM 1999 N N . LYS A 1 234 ? -18.938 13.659 24.499 1.00 69.75 234 LYS A N 1
ATOM 2000 C CA . LYS A 1 234 ? -19.972 14.059 25.459 1.00 69.75 234 LYS A CA 1
ATOM 2001 C C . LYS A 1 234 ? -20.430 12.889 26.330 1.00 69.75 234 LYS A C 1
ATOM 2003 O O . LYS A 1 234 ? -20.897 13.133 27.436 1.00 69.75 234 LYS A O 1
ATOM 2008 N N . ASN A 1 235 ? -20.270 11.652 25.857 1.00 69.94 235 ASN A N 1
ATOM 2009 C CA . ASN A 1 235 ? -20.653 10.432 26.558 1.00 69.94 235 ASN A CA 1
ATOM 2010 C C . ASN A 1 235 ? -19.413 9.640 27.002 1.00 69.94 235 ASN A C 1
ATOM 2012 O O . ASN A 1 235 ? -19.090 8.567 26.490 1.00 69.94 235 ASN A O 1
ATOM 2016 N N . LYS A 1 236 ? -18.678 10.217 27.957 1.00 69.56 236 LYS A N 1
ATOM 2017 C CA . LYS A 1 236 ? -17.427 9.640 28.468 1.00 69.56 236 LYS A CA 1
ATOM 2018 C C . LYS A 1 236 ? -17.641 8.290 29.147 1.00 69.56 236 LYS A C 1
ATOM 2020 O O . LYS A 1 236 ? -16.781 7.425 29.033 1.00 69.56 236 LYS A O 1
ATOM 2025 N N . GLU A 1 237 ? -18.773 8.100 29.819 1.00 64.31 237 GLU A N 1
ATOM 2026 C CA . GLU A 1 237 ? -19.067 6.867 30.555 1.00 64.31 237 GLU A CA 1
ATOM 2027 C C . GLU A 1 237 ? -19.328 5.678 29.617 1.00 64.31 237 GLU A C 1
ATOM 2029 O O . GLU A 1 237 ? -18.749 4.611 29.822 1.00 64.31 237 GLU A O 1
ATOM 2034 N N . LEU A 1 238 ? -20.086 5.866 28.527 1.00 63.75 238 LEU A N 1
ATOM 2035 C CA . LEU A 1 238 ? -20.251 4.831 27.497 1.00 63.75 238 LEU A CA 1
ATOM 2036 C C . LEU A 1 238 ? -18.902 4.400 26.906 1.00 63.75 238 LEU A C 1
ATOM 2038 O O . LEU A 1 238 ? -18.630 3.209 26.771 1.00 63.75 238 LEU A O 1
ATOM 2042 N N . LEU A 1 239 ? -18.024 5.360 26.612 1.00 64.31 239 LEU A N 1
ATOM 2043 C CA . LEU A 1 239 ? -16.716 5.056 26.036 1.00 64.31 239 LEU A CA 1
ATOM 2044 C C . LEU A 1 239 ? -15.794 4.326 27.006 1.00 64.31 239 LEU A C 1
ATOM 2046 O O . LEU A 1 239 ? -15.052 3.453 26.568 1.00 64.31 239 LEU A O 1
ATOM 2050 N N . LYS A 1 240 ? -15.845 4.622 28.314 1.00 65.94 240 LYS A N 1
ATOM 2051 C CA . LYS A 1 240 ? -15.109 3.822 29.310 1.00 65.94 240 LYS A CA 1
ATOM 2052 C C . LYS A 1 240 ? -15.527 2.360 29.246 1.00 65.94 240 LYS A C 1
ATOM 2054 O O . LYS A 1 240 ? -14.665 1.487 29.295 1.00 65.94 240 LYS A O 1
ATOM 2059 N N . LEU A 1 241 ? -16.830 2.096 29.127 1.00 61.66 241 LEU A N 1
ATOM 2060 C CA . LEU A 1 241 ? -17.357 0.737 29.043 1.00 61.66 241 LEU A CA 1
ATOM 2061 C C . LEU A 1 241 ? -16.926 0.046 27.750 1.00 61.66 241 LEU A C 1
ATOM 2063 O O . LEU A 1 241 ? -16.509 -1.106 27.796 1.00 61.66 241 LEU A O 1
ATOM 2067 N N . GLU A 1 242 ? -16.954 0.728 26.607 1.00 64.12 242 GLU A N 1
ATOM 2068 C CA . GLU A 1 242 ? -16.511 0.120 25.349 1.00 64.12 242 GLU A CA 1
ATOM 2069 C C . GLU A 1 242 ? -14.998 -0.136 25.318 1.00 64.12 242 GLU A C 1
ATOM 2071 O O . GLU A 1 242 ? -14.565 -1.208 24.911 1.00 64.12 242 GLU A O 1
ATOM 2076 N N . VAL A 1 243 ? -14.181 0.774 25.845 1.00 66.62 243 VAL A N 1
ATOM 2077 C CA . VAL A 1 243 ? -12.732 0.549 26.023 1.00 66.62 243 VAL A CA 1
ATOM 2078 C C . VAL A 1 243 ? -12.456 -0.601 26.967 1.00 66.62 243 VAL A C 1
ATOM 2080 O O . VAL A 1 243 ? -11.510 -1.360 26.778 1.00 66.62 243 VAL A O 1
ATOM 2083 N N . TRP A 1 244 ? -13.276 -0.734 28.004 1.00 66.12 244 TRP A N 1
ATOM 2084 C CA . TRP A 1 244 ? -13.158 -1.833 28.942 1.00 66.12 244 TRP A CA 1
ATOM 2085 C C . TRP A 1 244 ? -13.406 -3.177 28.257 1.00 66.12 244 TRP A C 1
ATOM 2087 O O . TRP A 1 244 ? -12.630 -4.114 28.460 1.00 66.12 244 TRP A O 1
ATOM 2097 N N . VAL A 1 245 ? -14.421 -3.250 27.391 1.00 63.44 245 VAL A N 1
ATOM 2098 C CA . VAL A 1 245 ? -14.643 -4.416 26.529 1.00 63.44 245 VAL A CA 1
ATOM 2099 C C . VAL A 1 245 ? -13.393 -4.701 25.692 1.00 63.44 245 VAL A C 1
ATOM 2101 O O . VAL A 1 245 ? -12.924 -5.840 25.662 1.00 63.44 245 VAL A O 1
ATOM 2104 N N . GLU A 1 246 ? -12.795 -3.673 25.088 1.00 64.44 246 GLU A N 1
ATOM 2105 C CA . GLU A 1 246 ? -11.583 -3.827 24.279 1.00 64.44 246 GLU A CA 1
ATOM 2106 C C . GLU A 1 246 ? -10.373 -4.325 25.058 1.00 64.44 246 GLU A C 1
ATOM 2108 O O . GLU A 1 246 ? -9.701 -5.250 24.601 1.00 64.44 246 GLU A O 1
ATOM 2113 N N . TYR A 1 247 ? -10.107 -3.787 26.249 1.00 64.88 247 TYR A N 1
ATOM 2114 C CA . TYR A 1 247 ? -9.003 -4.262 27.079 1.00 64.88 247 TYR A CA 1
ATOM 2115 C C . TYR A 1 247 ? -9.202 -5.705 27.537 1.00 64.88 247 TYR A C 1
ATOM 2117 O O . TYR A 1 247 ? -8.242 -6.476 27.547 1.00 64.88 247 TYR A O 1
ATOM 2125 N N . ILE A 1 248 ? -10.431 -6.100 27.888 1.00 61.91 248 ILE A N 1
ATOM 2126 C CA . ILE A 1 248 ? -10.737 -7.493 28.241 1.00 61.91 248 ILE A CA 1
ATOM 2127 C C . ILE A 1 248 ? -10.474 -8.416 27.048 1.00 61.91 248 ILE A C 1
ATOM 2129 O O . ILE A 1 248 ? -9.885 -9.484 27.219 1.00 61.91 248 ILE A O 1
ATOM 2133 N N . PHE A 1 249 ? -10.862 -8.013 25.839 1.00 61.47 249 PHE A N 1
ATOM 2134 C CA . PHE A 1 249 ? -10.606 -8.809 24.641 1.00 61.47 249 PHE A CA 1
ATOM 2135 C C . PHE A 1 249 ? -9.129 -8.852 24.251 1.00 61.47 249 PHE A C 1
ATOM 2137 O O . PHE A 1 249 ? -8.629 -9.918 23.888 1.00 61.47 249 PHE A O 1
ATOM 2144 N N . ALA A 1 250 ? -8.413 -7.730 24.338 1.00 62.78 250 ALA A N 1
ATOM 2145 C CA . ALA A 1 250 ? -6.969 -7.701 24.135 1.00 62.78 250 ALA A CA 1
ATOM 2146 C C . ALA A 1 250 ? -6.268 -8.654 25.112 1.00 62.78 250 ALA A C 1
ATOM 2148 O O . ALA A 1 250 ? -5.382 -9.407 24.709 1.00 62.78 250 ALA A O 1
ATOM 2149 N N . LEU A 1 251 ? -6.726 -8.688 26.367 1.00 62.94 251 LEU A N 1
ATOM 2150 C CA . LEU A 1 251 ? -6.224 -9.605 27.381 1.00 62.94 251 LEU A CA 1
ATOM 2151 C C . LEU A 1 251 ? -6.508 -11.068 27.008 1.00 62.94 251 LEU A C 1
ATOM 2153 O O . LEU A 1 251 ? -5.582 -11.873 27.053 1.00 62.94 251 LEU A O 1
ATOM 2157 N N . ASP A 1 252 ? -7.733 -11.415 26.587 1.00 61.97 252 ASP A N 1
ATOM 2158 C CA . ASP A 1 252 ? -8.072 -12.778 26.127 1.00 61.97 252 ASP A CA 1
ATOM 2159 C C . ASP A 1 252 ? -7.187 -13.221 24.949 1.00 61.97 252 ASP A C 1
ATOM 2161 O O . ASP A 1 252 ? -6.677 -14.340 24.937 1.00 61.97 252 ASP A O 1
ATOM 2165 N N . ASN A 1 253 ? -6.933 -12.333 23.985 1.00 61.25 253 ASN A N 1
ATOM 2166 C CA . ASN A 1 253 ? -6.090 -12.641 22.829 1.00 61.25 253 ASN A CA 1
ATOM 2167 C C . ASN A 1 253 ? -4.612 -12.806 23.197 1.00 61.25 253 ASN A C 1
ATOM 2169 O O . ASN A 1 253 ? -3.999 -13.793 22.793 1.00 61.25 253 ASN A O 1
ATOM 2173 N N . ILE A 1 254 ? -4.040 -11.897 23.996 1.00 61.22 254 ILE A N 1
ATOM 2174 C CA . ILE A 1 254 ? -2.661 -12.042 24.491 1.00 61.22 254 ILE A CA 1
ATOM 2175 C C . ILE A 1 254 ? -2.522 -13.343 25.286 1.00 61.22 254 ILE A C 1
ATOM 2177 O O . ILE A 1 254 ? -1.528 -14.048 25.132 1.00 61.22 254 ILE A O 1
ATOM 2181 N N . ILE A 1 255 ? -3.536 -13.706 26.079 1.00 60.62 255 ILE A N 1
ATOM 2182 C CA . ILE A 1 255 ? -3.577 -14.976 26.808 1.00 60.62 255 ILE A CA 1
ATOM 2183 C C . ILE A 1 255 ? -3.547 -16.174 25.852 1.00 60.62 255 ILE A C 1
ATOM 2185 O O . ILE A 1 255 ? -2.772 -17.103 26.073 1.00 60.62 255 ILE A O 1
ATOM 2189 N N . ARG A 1 256 ? -4.364 -16.179 24.790 1.00 61.88 256 ARG A N 1
ATOM 2190 C CA . ARG A 1 256 ? -4.360 -17.264 23.791 1.00 61.88 256 ARG A CA 1
ATOM 2191 C C . ARG A 1 256 ? -2.995 -17.404 23.122 1.00 61.88 256 ARG A C 1
ATOM 2193 O O . ARG A 1 256 ? -2.461 -18.506 23.079 1.00 61.88 256 ARG A O 1
ATOM 2200 N N . ILE A 1 257 ? -2.401 -16.288 22.698 1.00 60.06 257 ILE A N 1
ATOM 2201 C CA . ILE A 1 257 ? -1.068 -16.267 22.082 1.00 60.06 257 ILE A CA 1
ATOM 2202 C C . ILE A 1 257 ? -0.004 -16.758 23.072 1.00 60.06 257 ILE A C 1
ATOM 2204 O O . ILE A 1 257 ? 0.887 -17.513 22.686 1.00 60.06 257 ILE A O 1
ATOM 2208 N N . TYR A 1 258 ? -0.099 -16.368 24.347 1.00 62.06 258 TYR A N 1
ATOM 2209 C CA . TYR A 1 258 ? 0.794 -16.845 25.403 1.00 62.06 258 TYR A CA 1
ATOM 2210 C C . TYR A 1 258 ? 0.680 -18.360 25.588 1.00 62.06 258 TYR A C 1
ATOM 2212 O O . TYR A 1 258 ? 1.699 -19.032 25.686 1.00 62.06 258 TYR A O 1
ATOM 2220 N N . PHE A 1 259 ? -0.529 -18.924 25.562 1.00 60.16 259 PHE A N 1
ATOM 2221 C CA . PHE A 1 259 ? -0.711 -20.378 25.632 1.00 60.16 259 PHE A CA 1
ATOM 2222 C C . PHE A 1 259 ? -0.189 -21.127 24.401 1.00 60.16 259 PHE A C 1
ATOM 2224 O O . PHE A 1 259 ? 0.158 -22.301 24.515 1.00 60.16 259 PHE A O 1
ATOM 2231 N N . GLU A 1 260 ? -0.144 -20.478 23.240 1.00 64.25 260 GLU A N 1
ATOM 2232 C CA . GLU A 1 260 ? 0.367 -21.073 22.003 1.00 64.25 260 GLU A CA 1
ATOM 2233 C C . GLU A 1 260 ? 1.895 -20.946 21.869 1.00 64.25 260 GLU A C 1
ATOM 2235 O O . GLU A 1 260 ? 2.524 -21.836 21.300 1.00 64.25 260 GLU A O 1
ATOM 2240 N N . ASN A 1 261 ? 2.500 -19.882 22.419 1.00 66.31 261 ASN A N 1
ATOM 2241 C CA . ASN A 1 261 ? 3.911 -19.524 22.196 1.00 66.31 261 ASN A CA 1
ATOM 2242 C C . ASN A 1 261 ? 4.771 -19.428 23.482 1.00 66.31 261 ASN A C 1
ATOM 2244 O O . ASN A 1 261 ? 5.944 -19.063 23.408 1.00 66.31 261 ASN A O 1
ATOM 2248 N N . ASP A 1 262 ? 4.199 -19.757 24.648 1.00 58.81 262 ASP A N 1
ATOM 2249 C CA . ASP A 1 262 ? 4.754 -19.949 26.007 1.00 58.81 262 ASP A CA 1
ATOM 2250 C C . ASP A 1 262 ? 5.618 -18.820 26.636 1.00 58.81 262 ASP A C 1
ATOM 2252 O O . ASP A 1 262 ? 5.694 -18.759 27.864 1.00 58.81 262 ASP A O 1
ATOM 2256 N N . LYS A 1 263 ? 6.289 -17.931 25.879 1.00 61.84 263 LYS A N 1
ATOM 2257 C CA . LYS A 1 263 ? 7.207 -16.908 26.444 1.00 61.84 263 LYS A CA 1
ATOM 2258 C C . LYS A 1 263 ? 7.306 -15.563 25.720 1.00 61.84 263 LYS A C 1
ATOM 2260 O O . LYS A 1 263 ? 7.699 -14.591 26.354 1.00 61.84 263 LYS A O 1
ATOM 2265 N N . GLU A 1 264 ? 6.964 -15.460 24.437 1.00 62.31 264 GLU A N 1
ATOM 2266 C CA . GLU A 1 264 ? 7.207 -14.219 23.670 1.00 62.31 264 GLU A CA 1
ATOM 2267 C C . GLU A 1 264 ? 6.320 -13.024 24.061 1.00 62.31 264 GLU A C 1
ATOM 2269 O O . GLU A 1 264 ? 6.604 -11.912 23.632 1.00 62.31 264 GLU A O 1
ATOM 2274 N N . VAL A 1 265 ? 5.276 -13.228 24.869 1.00 65.00 265 VAL A N 1
ATOM 2275 C CA . VAL A 1 265 ? 4.198 -12.242 25.110 1.00 65.00 265 VAL A CA 1
ATOM 2276 C C . VAL A 1 265 ? 4.077 -11.780 26.568 1.00 65.00 265 VAL A C 1
ATOM 2278 O O . VAL A 1 265 ? 3.130 -11.079 26.925 1.00 65.00 265 VAL A O 1
ATOM 2281 N N . GLU A 1 266 ? 4.999 -12.196 27.442 1.00 69.00 266 GLU A N 1
ATOM 2282 C CA . GLU A 1 266 ? 4.931 -11.895 28.880 1.00 69.00 266 GLU A CA 1
ATOM 2283 C C . GLU A 1 266 ? 5.085 -10.391 29.167 1.00 69.00 266 GLU A C 1
ATOM 2285 O O . GLU A 1 266 ? 4.344 -9.840 29.982 1.00 69.00 266 GLU A O 1
ATOM 2290 N N . GLU A 1 267 ? 5.983 -9.704 28.456 1.00 72.25 267 GLU A N 1
ATOM 2291 C CA . GLU A 1 267 ? 6.187 -8.256 28.597 1.00 72.25 267 GLU A CA 1
ATOM 2292 C C . GLU A 1 267 ? 4.941 -7.463 28.175 1.00 72.25 267 GLU A C 1
ATOM 2294 O O . GLU A 1 267 ? 4.506 -6.555 28.888 1.00 72.25 267 GLU A O 1
ATOM 2299 N N . GLU A 1 268 ? 4.310 -7.838 27.059 1.00 66.25 268 GLU A N 1
ATOM 2300 C CA . GLU A 1 268 ? 3.081 -7.206 26.569 1.00 66.25 268 GLU A CA 1
ATOM 2301 C C . GLU A 1 268 ? 1.910 -7.428 27.513 1.00 66.25 268 GLU A C 1
ATOM 2303 O O . GLU A 1 268 ? 1.118 -6.514 27.743 1.00 66.25 268 GLU A O 1
ATOM 2308 N N . LEU A 1 269 ? 1.807 -8.623 28.090 1.00 66.88 269 LEU A N 1
ATOM 2309 C CA . LEU A 1 269 ? 0.803 -8.898 29.100 1.00 66.88 269 LEU A CA 1
ATOM 2310 C C . LEU A 1 269 ? 1.011 -8.016 30.333 1.00 66.88 269 LEU A C 1
ATOM 2312 O O . LEU A 1 269 ? 0.051 -7.429 30.828 1.00 66.88 269 LEU A O 1
ATOM 2316 N N . VAL A 1 270 ? 2.241 -7.912 30.843 1.00 73.19 270 VAL A N 1
ATOM 2317 C CA . VAL A 1 270 ? 2.544 -7.052 31.996 1.00 73.19 270 VAL A CA 1
ATOM 2318 C C . VAL A 1 270 ? 2.197 -5.598 31.686 1.00 73.19 270 VAL A C 1
ATOM 2320 O O . VAL A 1 270 ? 1.577 -4.935 32.521 1.00 73.19 270 VAL A O 1
ATOM 2323 N N . LYS A 1 271 ? 2.519 -5.118 30.479 1.00 70.62 271 LYS A N 1
ATOM 2324 C CA . LYS A 1 271 ? 2.159 -3.773 30.014 1.00 70.62 271 LYS A CA 1
ATOM 2325 C C . LYS A 1 271 ? 0.643 -3.578 29.976 1.00 70.62 271 LYS A C 1
ATOM 2327 O O . LYS A 1 271 ? 0.147 -2.649 30.610 1.00 70.62 271 LYS A O 1
ATOM 2332 N N . LEU A 1 272 ? -0.094 -4.484 29.328 1.00 67.00 272 LEU A N 1
ATOM 2333 C CA . LEU A 1 272 ? -1.555 -4.422 29.251 1.00 67.00 272 LEU A CA 1
ATOM 2334 C C . LEU A 1 272 ? -2.193 -4.494 30.644 1.00 67.00 272 LEU A C 1
ATOM 2336 O O . LEU A 1 272 ? -3.108 -3.735 30.943 1.00 67.00 272 LEU A O 1
ATOM 2340 N N . MET A 1 273 ? -1.691 -5.350 31.536 1.00 65.56 273 MET A N 1
ATOM 2341 C CA . MET A 1 273 ? -2.149 -5.402 32.926 1.00 65.56 273 MET A CA 1
ATOM 2342 C C . MET A 1 273 ? -1.872 -4.095 33.671 1.00 65.56 273 MET A C 1
ATOM 2344 O O . MET A 1 273 ? -2.694 -3.678 34.481 1.00 65.56 273 MET A O 1
ATOM 2348 N N . GLY A 1 274 ? -0.729 -3.453 33.428 1.00 72.19 274 GLY A N 1
ATOM 2349 C CA . GLY A 1 274 ? -0.414 -2.139 33.984 1.0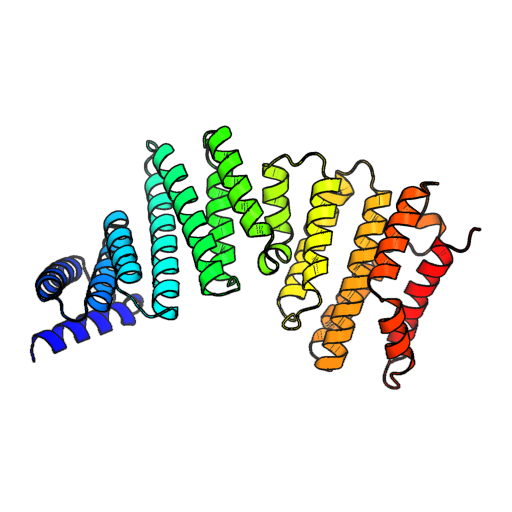0 72.19 274 GLY A CA 1
ATOM 2350 C C . GLY A 1 274 ? -1.434 -1.087 33.553 1.00 72.19 274 GLY A C 1
ATOM 2351 O O . GLY A 1 274 ? -1.981 -0.385 34.399 1.00 72.19 274 GLY A O 1
ATOM 2352 N N . VAL A 1 275 ? -1.752 -1.040 32.260 1.00 67.81 275 VAL A N 1
ATOM 2353 C CA . VAL A 1 275 ? -2.771 -0.145 31.687 1.00 67.81 275 VAL A CA 1
ATOM 2354 C C . VAL A 1 275 ? -4.143 -0.428 32.293 1.00 67.81 275 VAL A C 1
ATOM 2356 O O . VAL A 1 275 ? -4.790 0.489 32.791 1.00 67.81 275 VAL A O 1
ATOM 2359 N N . ILE A 1 276 ? -4.564 -1.694 32.302 1.00 64.19 276 ILE A N 1
ATOM 2360 C CA . ILE A 1 276 ? -5.817 -2.166 32.905 1.00 64.19 276 ILE A CA 1
ATOM 2361 C C . ILE A 1 276 ? -5.892 -1.710 34.366 1.00 64.19 276 ILE A C 1
ATOM 2363 O O . ILE A 1 276 ? -6.859 -1.077 34.759 1.00 64.19 276 ILE A O 1
ATOM 2367 N N . ASN A 1 277 ? -4.863 -1.949 35.176 1.00 65.25 277 ASN A N 1
ATOM 2368 C CA . ASN A 1 277 ? -4.894 -1.583 36.594 1.00 65.25 277 ASN A CA 1
ATOM 2369 C C . ASN A 1 277 ? -4.892 -0.064 36.842 1.00 65.25 277 ASN A C 1
ATOM 2371 O O . ASN A 1 277 ? -5.410 0.368 37.867 1.00 65.25 277 ASN A O 1
ATOM 2375 N N . ASN A 1 278 ? -4.298 0.727 35.945 1.00 69.69 278 ASN A N 1
ATOM 2376 C CA . ASN A 1 278 ? -4.190 2.180 36.102 1.00 69.69 278 ASN A CA 1
ATOM 2377 C C . ASN A 1 278 ? -5.408 2.937 35.559 1.00 69.69 278 ASN A C 1
ATOM 2379 O O . ASN A 1 278 ? -5.713 4.021 36.049 1.00 69.69 278 ASN A O 1
ATOM 2383 N N . ASN A 1 279 ? -6.077 2.385 34.544 1.00 63.88 279 ASN A N 1
ATOM 2384 C CA . ASN A 1 279 ? -7.166 3.053 33.832 1.00 63.88 279 ASN A CA 1
ATOM 2385 C C . ASN A 1 279 ? -8.547 2.451 34.129 1.00 63.88 279 ASN A C 1
ATOM 2387 O O . ASN A 1 279 ? -9.554 3.067 33.781 1.00 63.88 279 ASN A O 1
ATOM 2391 N N . ILE A 1 280 ? -8.621 1.263 34.745 1.00 59.31 280 ILE A N 1
ATOM 2392 C CA . ILE A 1 280 ? -9.897 0.645 35.116 1.00 59.31 280 ILE A CA 1
ATOM 2393 C C . ILE A 1 280 ? -10.328 1.123 36.507 1.00 59.31 280 ILE A C 1
ATOM 2395 O O . ILE A 1 280 ? -9.545 1.041 37.457 1.00 59.31 280 ILE A O 1
ATOM 2399 N N . PRO A 1 281 ? -11.590 1.558 36.645 1.00 55.34 281 PRO A N 1
ATOM 2400 C CA . PRO A 1 281 ? -12.246 1.771 37.927 1.00 55.34 281 PRO A CA 1
ATOM 2401 C C . PRO A 1 281 ? -12.025 0.617 38.906 1.00 55.34 281 PRO A C 1
ATOM 2403 O O . PRO A 1 281 ? -12.259 -0.554 38.604 1.00 55.34 281 PRO A O 1
ATOM 2406 N N . THR A 1 282 ? -11.592 0.940 40.115 1.00 58.38 282 THR A N 1
ATOM 2407 C CA . THR A 1 282 ? -11.319 -0.057 41.153 1.00 58.38 282 THR A CA 1
ATOM 2408 C C . THR A 1 282 ? -12.574 -0.494 41.905 1.00 58.38 282 THR A C 1
ATOM 2410 O O . THR A 1 282 ? -12.498 -1.433 42.705 1.00 58.38 282 THR A O 1
ATOM 2413 N N . SER A 1 283 ? -13.725 0.122 41.616 1.00 54.00 283 SER A N 1
ATOM 2414 C CA . SER A 1 283 ? -15.015 -0.165 42.245 1.00 54.00 283 SER A CA 1
ATOM 2415 C C . SER A 1 283 ? -16.216 0.031 41.304 1.00 54.00 283 SER A C 1
ATOM 2417 O O . SER A 1 283 ? -16.104 0.638 40.242 1.00 54.00 283 SER A O 1
ATOM 2419 N N . GLU A 1 284 ? -17.368 -0.511 41.713 1.00 43.19 284 GLU A N 1
ATOM 2420 C CA . GLU A 1 284 ? -18.671 -0.406 41.028 1.00 43.19 284 GLU A CA 1
ATOM 2421 C C . GLU A 1 284 ? -19.135 1.052 40.885 1.00 43.19 284 GLU A C 1
ATOM 2423 O O . GLU A 1 284 ? -19.552 1.470 39.806 1.00 43.19 284 GLU A O 1
ATOM 2428 N N . ASP A 1 285 ? -18.961 1.836 41.952 1.00 49.88 285 ASP A N 1
ATOM 2429 C CA . ASP A 1 285 ? -19.368 3.244 42.045 1.00 49.88 285 ASP A CA 1
ATOM 2430 C C . ASP A 1 285 ? -18.577 4.159 41.089 1.00 49.88 285 ASP A C 1
ATOM 2432 O O . ASP A 1 285 ? -19.030 5.238 40.715 1.00 49.88 285 ASP A O 1
ATOM 2436 N N . GLU A 1 286 ? -17.385 3.725 40.671 1.00 53.62 286 GLU A N 1
ATOM 2437 C CA . GLU A 1 286 ? -16.535 4.428 39.703 1.00 53.62 286 GLU A CA 1
ATOM 2438 C C . GLU A 1 286 ? -16.840 4.034 38.240 1.00 53.62 286 GLU A C 1
ATOM 2440 O O . GLU A 1 286 ? -16.415 4.731 37.315 1.00 53.62 286 GLU A O 1
ATOM 2445 N N . LEU A 1 287 ? -17.547 2.916 38.024 1.00 49.00 287 LEU A N 1
ATOM 2446 C CA . LEU A 1 287 ? -17.841 2.324 36.711 1.00 49.00 287 LEU A CA 1
ATOM 2447 C C . LEU A 1 287 ? -19.183 2.792 36.137 1.00 49.00 287 LEU A C 1
ATOM 2449 O O . LEU A 1 287 ? -19.341 2.842 34.918 1.00 49.00 287 LEU A O 1
ATOM 2453 N N . ILE A 1 288 ? -20.163 3.088 36.995 1.00 50.03 288 ILE A N 1
ATOM 2454 C CA . ILE A 1 288 ? -21.538 3.379 36.580 1.00 50.03 288 ILE A CA 1
ATOM 2455 C C . ILE A 1 288 ? -22.092 4.511 37.447 1.00 50.03 288 ILE A C 1
ATOM 2457 O O . ILE A 1 288 ? -22.623 4.278 38.526 1.00 50.03 288 ILE A O 1
ATOM 2461 N N . ASN A 1 289 ? -22.014 5.741 36.940 1.00 51.50 289 ASN A N 1
ATOM 2462 C CA . ASN A 1 289 ? -22.764 6.874 37.493 1.00 51.50 289 ASN A CA 1
ATOM 2463 C C . ASN A 1 289 ? -24.079 7.133 36.719 1.00 51.50 289 ASN A C 1
ATOM 2465 O O . ASN A 1 289 ? -24.799 8.077 37.029 1.00 51.50 289 ASN A O 1
ATOM 2469 N N . GLU A 1 290 ? -24.397 6.318 35.700 1.00 45.62 290 GLU A N 1
ATOM 2470 C CA . GLU A 1 290 ? -25.606 6.457 34.876 1.00 45.62 290 GLU A CA 1
ATOM 2471 C C . GLU A 1 290 ? -26.526 5.228 34.943 1.00 45.62 290 GLU A C 1
ATOM 2473 O O . GLU A 1 290 ? -26.137 4.098 34.640 1.00 45.62 290 GLU A O 1
ATOM 2478 N N . ASP A 1 291 ? -27.806 5.491 35.213 1.00 47.97 291 ASP A N 1
ATOM 2479 C CA . ASP A 1 291 ? -28.947 4.561 35.170 1.00 47.97 291 ASP A CA 1
ATOM 2480 C C . ASP A 1 291 ? -29.305 4.059 33.749 1.00 47.97 291 ASP A C 1
ATOM 2482 O O . ASP A 1 291 ? -30.426 3.611 33.491 1.00 47.97 291 ASP A O 1
ATOM 2486 N N . SER A 1 292 ? -28.387 4.128 32.780 1.00 48.84 292 SER A N 1
ATOM 2487 C CA . SER A 1 292 ? -28.683 3.803 31.382 1.00 48.84 292 SER A CA 1
ATOM 2488 C C . SER A 1 292 ? -28.763 2.288 31.149 1.00 48.84 292 SER A C 1
ATOM 2490 O O . SER A 1 292 ? -27.796 1.613 30.792 1.00 48.84 292 SER A O 1
ATOM 2492 N N . PHE A 1 293 ? -29.964 1.745 31.347 1.00 47.84 293 PHE A N 1
ATOM 2493 C CA . PHE A 1 293 ? -30.336 0.348 31.100 1.00 47.84 293 PHE A CA 1
ATOM 2494 C C . PHE A 1 293 ? -29.951 -0.145 29.689 1.00 47.84 293 PHE A C 1
ATOM 2496 O O . PHE A 1 293 ? -29.499 -1.277 29.532 1.00 47.84 293 PHE A O 1
ATOM 2503 N N . ALA A 1 294 ? -30.039 0.722 28.675 1.00 44.53 294 ALA A N 1
ATOM 2504 C CA . ALA A 1 294 ? -29.717 0.388 27.285 1.00 44.53 294 ALA A CA 1
ATOM 2505 C C . ALA A 1 294 ? -28.227 0.064 27.070 1.00 44.53 294 ALA A C 1
ATOM 2507 O O . ALA A 1 294 ? -27.885 -0.839 26.309 1.00 44.53 294 ALA A O 1
ATOM 2508 N N . VAL A 1 295 ? -27.334 0.761 27.779 1.00 47.97 295 VAL A N 1
ATOM 2509 C CA . VAL A 1 295 ? -25.883 0.519 27.699 1.00 47.97 295 VAL A CA 1
ATOM 2510 C C . VAL A 1 295 ? -25.522 -0.819 28.351 1.00 47.97 295 VAL A C 1
ATOM 2512 O O . VAL A 1 295 ? -24.686 -1.565 27.840 1.00 47.97 295 VAL A O 1
ATOM 2515 N N . LYS A 1 296 ? -26.215 -1.167 29.443 1.00 52.88 296 LYS A N 1
ATOM 2516 C CA . LYS A 1 296 ? -26.077 -2.460 30.126 1.00 52.88 296 LYS A CA 1
ATOM 2517 C C . LYS A 1 296 ? -26.540 -3.630 29.247 1.00 52.88 296 LYS A C 1
ATOM 2519 O O . LYS A 1 296 ? -25.862 -4.656 29.211 1.00 52.88 296 LYS A O 1
ATOM 2524 N N . GLU A 1 297 ? -27.654 -3.494 28.524 1.00 52.75 297 GLU A N 1
ATOM 2525 C CA . GLU A 1 297 ? -28.163 -4.553 27.636 1.00 52.75 297 GLU A CA 1
ATOM 2526 C C . GLU A 1 297 ? -27.272 -4.801 26.411 1.00 52.75 297 GLU A C 1
ATOM 2528 O O . GLU A 1 297 ? -26.994 -5.959 26.093 1.00 52.75 297 GLU A O 1
ATOM 2533 N N . GLU A 1 298 ? -26.765 -3.750 25.762 1.00 50.09 298 GLU A N 1
ATOM 2534 C CA . GLU A 1 298 ? -25.893 -3.890 24.585 1.00 50.09 298 GLU A CA 1
ATOM 2535 C C . GLU A 1 298 ? -24.555 -4.559 24.946 1.00 50.09 298 GLU A C 1
ATOM 2537 O O . GLU A 1 298 ? -24.093 -5.469 24.250 1.00 50.09 298 GLU A O 1
ATOM 2542 N N . PHE A 1 299 ? -23.968 -4.188 26.091 1.00 52.56 299 PHE A N 1
ATOM 2543 C CA . PHE A 1 299 ? -22.787 -4.862 26.635 1.00 52.56 299 PHE A CA 1
ATOM 2544 C C . PHE A 1 299 ? -23.051 -6.363 26.863 1.00 52.56 299 PHE A C 1
ATOM 2546 O O . PHE A 1 299 ? -22.235 -7.213 26.497 1.00 52.56 299 PHE A O 1
ATOM 2553 N N . MET A 1 300 ? -24.216 -6.708 27.423 1.00 50.78 300 MET A N 1
ATOM 2554 C CA . MET A 1 300 ? -24.609 -8.091 27.713 1.00 50.78 300 MET A CA 1
ATOM 2555 C C . MET A 1 300 ? -24.874 -8.918 26.455 1.00 50.78 300 MET A C 1
ATOM 2557 O O . MET A 1 300 ? -24.484 -10.088 26.400 1.00 50.78 300 MET A O 1
ATOM 2561 N N . ALA A 1 301 ? -25.515 -8.335 25.442 1.00 54.06 301 ALA A N 1
ATOM 2562 C CA . ALA A 1 301 ? -25.736 -8.993 24.161 1.00 54.06 301 ALA A CA 1
ATOM 2563 C C . ALA A 1 301 ? -24.395 -9.373 23.520 1.00 54.06 301 ALA A C 1
ATOM 2565 O O . ALA A 1 301 ? -24.193 -10.527 23.139 1.00 54.06 301 ALA A O 1
ATOM 2566 N N . ARG A 1 302 ? -23.439 -8.438 23.512 1.00 52.66 302 ARG A N 1
ATOM 2567 C CA . ARG A 1 302 ? -22.106 -8.638 22.937 1.00 52.66 302 ARG A CA 1
ATOM 2568 C C . ARG A 1 302 ? -21.253 -9.636 23.734 1.00 52.66 302 ARG A C 1
ATOM 2570 O O . ARG A 1 302 ? -20.708 -10.572 23.152 1.00 52.66 302 ARG A O 1
ATOM 2577 N N . TYR A 1 303 ? -21.190 -9.522 25.062 1.00 53.66 303 TYR A N 1
ATOM 2578 C CA . TYR A 1 303 ? -20.413 -10.443 25.910 1.00 53.66 303 TYR A CA 1
ATOM 2579 C C . TYR A 1 303 ? -20.905 -11.901 25.812 1.00 53.66 303 TYR A C 1
ATOM 2581 O O . TYR A 1 303 ? -20.104 -12.837 25.723 1.00 53.66 303 TYR A O 1
ATOM 2589 N N . ASN A 1 304 ? -22.227 -12.105 25.774 1.00 51.16 304 ASN A N 1
ATOM 2590 C CA . ASN A 1 304 ? -22.828 -13.435 25.648 1.00 51.16 304 ASN A CA 1
ATOM 2591 C C . ASN A 1 304 ? -22.690 -14.018 24.233 1.00 51.16 304 ASN A C 1
ATOM 2593 O O . ASN A 1 304 ? -22.434 -15.215 24.091 1.00 51.16 304 ASN A O 1
ATOM 2597 N N . MET A 1 305 ? -22.820 -13.191 23.190 1.00 48.66 305 MET A N 1
ATOM 2598 C CA . MET A 1 305 ? -22.717 -13.617 21.789 1.00 48.66 305 MET A CA 1
ATOM 2599 C C . MET A 1 305 ? -21.337 -14.204 21.446 1.00 48.66 305 MET A C 1
ATOM 2601 O O . MET A 1 305 ? -21.245 -15.124 20.634 1.00 48.66 305 MET A O 1
ATOM 2605 N N . HIS A 1 306 ? -20.268 -13.745 22.102 1.00 50.81 306 HIS A N 1
ATOM 2606 C CA . HIS A 1 306 ? -18.892 -14.101 21.735 1.00 50.81 306 HIS A CA 1
ATOM 2607 C C . HIS A 1 306 ? -18.235 -15.190 22.599 1.00 50.81 306 HIS A C 1
ATOM 2609 O O . HIS A 1 306 ? -17.039 -15.443 22.472 1.00 50.81 306 HIS A O 1
ATOM 2615 N N . SER A 1 307 ? -18.998 -15.913 23.429 1.00 50.25 307 SER A N 1
ATOM 2616 C CA . SER A 1 307 ? -18.501 -17.091 24.168 1.00 50.25 307 SER A CA 1
ATOM 2617 C C . SER A 1 307 ? -17.294 -16.831 25.092 1.00 50.25 307 SER A C 1
ATOM 2619 O O . SER A 1 307 ? -16.552 -17.769 25.391 1.00 50.25 307 SER A O 1
ATOM 2621 N N . ALA A 1 308 ? -17.097 -15.611 25.606 1.00 49.62 308 ALA A N 1
ATOM 2622 C CA . ALA A 1 308 ? -16.034 -15.301 26.579 1.00 49.62 308 ALA A CA 1
ATOM 2623 C C . ALA A 1 308 ? -16.107 -16.203 27.836 1.00 49.62 308 ALA A C 1
ATOM 2625 O O . ALA A 1 308 ? -15.096 -16.629 28.392 1.00 49.62 308 ALA A O 1
ATOM 2626 N N . ILE A 1 309 ? -17.323 -16.626 28.194 1.00 45.53 309 ILE A N 1
ATOM 2627 C CA . ILE A 1 309 ? -17.621 -17.617 29.242 1.00 45.53 309 ILE A CA 1
ATOM 2628 C C . ILE A 1 309 ? -16.974 -18.993 28.951 1.00 45.53 309 ILE A C 1
ATOM 2630 O O . ILE A 1 309 ? -16.561 -19.706 29.866 1.00 45.53 309 ILE A O 1
ATOM 2634 N N . ASN A 1 310 ? -16.832 -19.389 27.680 1.00 46.19 310 ASN A N 1
ATOM 2635 C CA . ASN A 1 310 ? -16.161 -20.641 27.309 1.00 46.19 310 ASN A CA 1
ATOM 2636 C C . ASN A 1 310 ? -14.631 -20.544 27.411 1.00 46.19 310 ASN A C 1
ATOM 2638 O O . ASN A 1 310 ? -13.994 -21.551 27.728 1.00 46.19 310 ASN A O 1
ATOM 2642 N N . ALA A 1 311 ? -14.043 -19.366 27.172 1.00 43.88 311 ALA A N 1
ATOM 2643 C CA . ALA A 1 311 ? -12.616 -19.129 27.396 1.00 43.88 311 ALA A CA 1
ATOM 2644 C C . ALA A 1 311 ? -12.283 -19.250 28.894 1.00 43.88 311 ALA A C 1
ATOM 2646 O O . ALA A 1 311 ? -11.393 -20.012 29.268 1.00 43.88 311 ALA A O 1
ATOM 2647 N N . GLU A 1 312 ? -13.103 -18.644 29.760 1.00 46.91 312 GLU A N 1
ATOM 2648 C CA . GLU A 1 312 ? -13.022 -18.791 31.220 1.00 46.91 312 GLU A CA 1
ATOM 2649 C C . GLU A 1 312 ? -13.068 -20.265 31.662 1.00 46.91 312 GLU A C 1
ATOM 2651 O O . GLU A 1 312 ? -12.246 -20.716 32.466 1.00 46.91 312 GLU A O 1
ATOM 2656 N N . LYS A 1 313 ? -14.020 -21.038 31.124 1.00 52.28 313 LYS A N 1
ATOM 2657 C CA . LYS A 1 313 ? -14.175 -22.459 31.455 1.00 52.28 313 LYS A CA 1
ATOM 2658 C C . LYS A 1 313 ? -12.932 -23.271 31.076 1.00 52.28 313 LYS A C 1
ATOM 2660 O O . LYS A 1 313 ? -12.411 -24.000 31.918 1.00 52.28 313 LYS A O 1
ATOM 2665 N N . LYS A 1 314 ? -12.417 -23.091 29.855 1.00 47.47 314 LYS A N 1
ATOM 2666 C CA . LYS A 1 314 ? -11.182 -23.747 29.390 1.00 47.47 314 LYS A CA 1
ATOM 2667 C C . LYS A 1 314 ? -9.960 -23.348 30.229 1.00 47.47 314 LYS A C 1
ATOM 2669 O O . LYS A 1 314 ? -9.094 -24.180 30.480 1.00 47.47 314 LYS A O 1
ATOM 2674 N N . MET A 1 315 ? -9.900 -22.107 30.714 1.00 47.62 315 MET A N 1
ATOM 2675 C CA . MET A 1 315 ? -8.800 -21.616 31.554 1.00 47.62 315 MET A CA 1
ATOM 2676 C C . MET A 1 315 ? -8.841 -22.172 32.982 1.00 47.62 315 MET A C 1
ATOM 2678 O O . MET A 1 315 ? -7.797 -22.534 33.519 1.00 47.62 315 MET A O 1
ATOM 2682 N N . ARG A 1 316 ? -10.028 -22.325 33.587 1.00 48.38 316 ARG A N 1
ATOM 2683 C CA . ARG A 1 316 ? -10.185 -23.017 34.886 1.00 48.38 316 ARG A CA 1
ATOM 2684 C C . ARG A 1 316 ? -9.722 -24.475 34.833 1.00 48.38 316 ARG A C 1
ATOM 2686 O O . ARG A 1 316 ? -9.278 -25.017 35.841 1.00 48.38 316 ARG A O 1
ATOM 2693 N N . GLU A 1 317 ? -9.835 -25.103 33.667 1.00 48.56 317 GLU A N 1
ATOM 2694 C CA . GLU A 1 317 ? -9.402 -26.479 33.415 1.00 48.56 317 GLU A CA 1
ATOM 2695 C C . GLU A 1 317 ? -7.881 -26.579 33.143 1.00 48.56 317 GLU A C 1
ATOM 2697 O O . GLU A 1 317 ? -7.302 -27.666 33.237 1.00 48.56 317 GLU A O 1
ATOM 2702 N N . CYS A 1 318 ? -7.199 -25.453 32.886 1.00 42.22 318 CYS A N 1
ATOM 2703 C CA . CYS A 1 318 ? -5.765 -25.398 32.612 1.00 42.22 318 CYS A CA 1
ATOM 2704 C C . CYS A 1 318 ? -4.934 -25.341 33.912 1.00 42.22 318 CYS A C 1
ATOM 2706 O O . CYS A 1 318 ? -4.818 -24.312 34.575 1.00 42.22 318 CYS A O 1
ATOM 2708 N N . LYS A 1 319 ? -4.292 -26.460 34.279 1.00 45.38 319 LYS A N 1
ATOM 2709 C CA . LYS A 1 319 ? -3.520 -26.624 35.536 1.00 45.38 319 LYS A CA 1
ATOM 2710 C C . LYS A 1 319 ? -2.235 -25.776 35.652 1.00 45.38 319 LYS A C 1
ATOM 2712 O O . LYS A 1 319 ? -1.564 -25.862 36.677 1.00 45.38 319 LYS A O 1
ATOM 2717 N N . ARG A 1 320 ? -1.863 -25.010 34.618 1.00 44.50 320 ARG A N 1
ATOM 2718 C CA . ARG A 1 320 ? -0.610 -24.228 34.535 1.00 44.50 320 ARG A CA 1
ATOM 2719 C C . ARG A 1 320 ? -0.763 -22.731 34.836 1.00 44.50 320 ARG A C 1
ATOM 2721 O O . ARG A 1 320 ? 0.240 -22.031 34.835 1.00 44.50 320 ARG A O 1
ATOM 2728 N N . CYS A 1 321 ? -1.969 -22.225 35.094 1.00 44.75 321 CYS A N 1
ATOM 2729 C CA . CYS A 1 321 ? -2.159 -20.797 35.359 1.00 44.75 321 CYS A CA 1
ATOM 2730 C C . CYS A 1 321 ? -1.552 -20.377 36.707 1.00 44.75 321 CYS A C 1
ATOM 2732 O O . CYS A 1 321 ? -2.016 -20.801 37.767 1.00 44.75 321 CYS A O 1
ATOM 2734 N N . ASP A 1 322 ? -0.536 -19.516 36.657 1.00 50.34 322 ASP A N 1
ATOM 2735 C CA . ASP A 1 322 ? 0.129 -18.981 37.843 1.00 50.34 322 ASP A CA 1
ATOM 2736 C C . ASP A 1 322 ? -0.816 -18.113 38.697 1.00 50.34 322 ASP A C 1
ATOM 2738 O O . ASP A 1 322 ? -1.798 -17.543 38.213 1.00 50.34 322 ASP A O 1
ATOM 2742 N N . LYS A 1 323 ? -0.517 -17.974 39.994 1.00 49.25 323 LYS A N 1
ATOM 2743 C CA . LYS A 1 323 ? -1.385 -17.288 40.982 1.00 49.25 323 LYS A CA 1
ATOM 2744 C C . LYS A 1 323 ? -1.787 -15.858 40.587 1.00 49.25 323 LYS A C 1
ATOM 2746 O O . LYS A 1 323 ? -2.885 -15.417 40.930 1.00 49.25 323 LYS A O 1
ATOM 2751 N N . ILE A 1 324 ? -0.907 -15.147 39.883 1.00 45.22 324 ILE A N 1
ATOM 2752 C CA . ILE A 1 324 ? -1.135 -13.775 39.406 1.00 45.22 324 ILE A CA 1
ATOM 2753 C C . ILE A 1 324 ? -2.270 -13.761 38.367 1.00 45.22 324 ILE A C 1
ATOM 2755 O O . ILE A 1 324 ? -3.184 -12.945 38.466 1.00 45.22 324 ILE A O 1
ATOM 2759 N N . TRP A 1 325 ? -2.303 -14.747 37.472 1.00 49.84 325 TRP A N 1
ATOM 2760 C CA . TRP A 1 325 ? -3.264 -14.871 36.373 1.00 49.84 325 TRP A CA 1
ATOM 2761 C C . TRP A 1 325 ? -4.689 -15.161 36.830 1.00 49.84 325 TRP A C 1
ATOM 2763 O O . TRP A 1 325 ? -5.640 -14.505 36.402 1.00 49.84 325 TRP A O 1
ATOM 2773 N N . TYR A 1 326 ? -4.839 -16.101 37.766 1.00 49.69 326 TYR A N 1
ATOM 2774 C CA . TYR A 1 326 ? -6.138 -16.382 38.375 1.00 49.69 326 TYR A CA 1
ATOM 2775 C C . TYR A 1 326 ? -6.668 -15.155 39.126 1.00 49.69 326 TYR A C 1
ATOM 2777 O O . TYR A 1 326 ? -7.874 -14.923 39.161 1.00 49.69 326 TYR A O 1
ATOM 2785 N N . SER A 1 327 ? -5.776 -14.340 39.703 1.00 50.62 327 SER A N 1
ATOM 2786 C CA . SER A 1 327 ? -6.161 -13.107 40.390 1.00 50.62 327 SER A CA 1
ATOM 2787 C C . SER A 1 327 ? -6.675 -12.031 39.430 1.00 50.62 327 SER A C 1
ATOM 2789 O O . SER A 1 327 ? -7.659 -11.380 39.764 1.00 50.62 327 SER A O 1
ATOM 2791 N N . THR A 1 328 ? -6.092 -11.895 38.234 1.00 48.38 328 THR A N 1
ATOM 2792 C CA . THR A 1 328 ? -6.515 -10.916 37.220 1.00 48.38 328 THR A CA 1
ATOM 2793 C C . THR A 1 328 ? -7.876 -11.278 36.637 1.00 48.38 328 THR A C 1
ATOM 2795 O O . THR A 1 328 ? -8.783 -10.456 36.669 1.00 48.38 328 THR A O 1
ATOM 2798 N N . ILE A 1 329 ? -8.079 -12.534 36.225 1.00 48.31 329 ILE A N 1
ATOM 2799 C CA . ILE A 1 329 ? -9.384 -13.000 35.726 1.00 48.31 329 ILE A CA 1
ATOM 2800 C C . ILE A 1 329 ? -10.440 -12.930 36.829 1.00 48.31 329 ILE A C 1
ATOM 2802 O O . ILE A 1 329 ? -11.544 -12.451 36.594 1.00 48.31 329 ILE A O 1
ATOM 2806 N N . LYS A 1 330 ? -10.108 -13.343 38.060 1.00 52.94 330 LYS A N 1
ATOM 2807 C CA . LYS A 1 330 ? -11.013 -13.213 39.208 1.00 52.94 330 LYS A CA 1
ATOM 2808 C C . LYS A 1 330 ? -11.345 -11.753 39.504 1.00 52.94 330 LYS A C 1
ATOM 2810 O O . LYS A 1 330 ? -12.490 -11.491 39.854 1.00 52.94 330 LYS A O 1
ATOM 2815 N N . LYS A 1 331 ? -10.399 -10.819 39.367 1.00 52.12 331 LYS A N 1
ATOM 2816 C CA . LYS A 1 331 ? -10.651 -9.377 39.486 1.00 52.12 331 LYS A CA 1
ATOM 2817 C C . LYS A 1 331 ? -11.572 -8.900 38.371 1.00 52.12 331 LYS A C 1
ATOM 2819 O O . LYS A 1 331 ? -12.600 -8.336 38.702 1.00 52.12 331 LYS A O 1
ATOM 2824 N N . SER A 1 332 ? -11.314 -9.228 37.106 1.00 47.94 332 SER A N 1
ATOM 2825 C CA . SER A 1 332 ? -12.204 -8.884 35.985 1.00 47.94 332 SER A CA 1
ATOM 2826 C C . SER A 1 332 ? -13.615 -9.464 36.148 1.00 47.94 332 SER A C 1
ATOM 2828 O O . SER A 1 332 ? -14.592 -8.771 35.903 1.00 47.94 332 SER A O 1
ATOM 2830 N N . LEU A 1 333 ? -13.743 -10.694 36.662 1.00 49.25 333 LEU A N 1
ATOM 2831 C CA . LEU A 1 333 ? -15.020 -11.316 37.042 1.00 49.25 333 LEU A CA 1
ATOM 2832 C C . LEU A 1 333 ? -15.664 -10.676 38.269 1.00 49.25 333 LEU A C 1
ATOM 2834 O O . LEU A 1 333 ? -16.879 -10.724 38.419 1.00 49.25 333 LEU A O 1
ATOM 2838 N N . THR A 1 334 ? -14.863 -10.139 39.184 1.00 51.66 334 THR A N 1
ATOM 2839 C CA . THR A 1 334 ? -15.360 -9.404 40.348 1.00 51.66 334 THR A CA 1
ATOM 2840 C C . THR A 1 334 ? -15.877 -8.048 39.893 1.00 51.66 334 THR A C 1
ATOM 2842 O O . THR A 1 334 ? -16.987 -7.716 40.264 1.00 51.66 334 THR A O 1
ATOM 2845 N N . TYR A 1 335 ? -15.173 -7.347 39.002 1.00 47.59 335 TYR A N 1
ATOM 2846 C CA . TYR A 1 335 ? -15.662 -6.147 38.320 1.00 47.59 335 TYR A CA 1
ATOM 2847 C C . TYR A 1 335 ? -16.927 -6.429 37.504 1.00 47.59 335 TYR A C 1
ATOM 2849 O O . TYR A 1 335 ? -17.892 -5.690 37.620 1.00 47.59 335 TYR A O 1
ATOM 2857 N N . TRP A 1 336 ? -16.991 -7.559 36.792 1.00 46.25 336 TRP A N 1
ATOM 2858 C CA . TRP A 1 336 ? -18.207 -8.030 36.123 1.00 46.25 336 TRP A CA 1
ATOM 2859 C C . TRP A 1 336 ? -19.355 -8.292 37.109 1.00 46.25 336 TRP A C 1
ATOM 2861 O O . TRP A 1 336 ? -20.470 -7.843 36.885 1.00 46.25 336 TRP A O 1
ATOM 2871 N N . LYS A 1 337 ? -19.107 -8.981 38.230 1.00 46.72 337 LYS A N 1
ATOM 2872 C CA . LYS A 1 337 ? -20.137 -9.208 39.259 1.00 46.72 337 LYS A CA 1
ATOM 2873 C C . LYS A 1 337 ? -20.577 -7.919 39.936 1.00 46.72 337 LYS A C 1
ATOM 2875 O O . LYS A 1 337 ? -21.743 -7.831 40.281 1.00 46.72 337 LYS A O 1
ATOM 2880 N N . LEU A 1 338 ? -19.656 -6.981 40.135 1.00 42.47 338 LEU A N 1
ATOM 2881 C CA . LEU A 1 338 ? -19.913 -5.669 40.709 1.00 42.47 338 LEU A CA 1
ATOM 2882 C C . LEU A 1 338 ? -20.808 -4.870 39.762 1.00 42.47 338 LEU A C 1
ATOM 2884 O O . LEU A 1 338 ? -21.926 -4.588 40.141 1.00 42.47 338 LEU A O 1
ATOM 2888 N N . CYS A 1 339 ? -20.458 -4.686 38.484 1.00 38.44 339 CYS A N 1
ATOM 2889 C CA . CYS A 1 339 ? -21.314 -3.990 37.504 1.00 38.44 339 CYS A CA 1
ATOM 2890 C C . CYS A 1 339 ? -22.779 -4.488 37.420 1.00 38.44 339 CYS A C 1
ATOM 2892 O O . CYS A 1 339 ? -23.634 -3.788 36.874 1.00 38.44 339 CYS A O 1
ATOM 2894 N N . PHE A 1 340 ? -23.071 -5.693 37.928 1.00 43.75 340 PHE A N 1
ATOM 2895 C CA . PHE A 1 340 ? -24.370 -6.356 37.846 1.00 43.75 340 PHE A CA 1
ATOM 2896 C C . PHE A 1 340 ? -24.860 -6.969 39.179 1.00 43.75 340 PHE A C 1
ATOM 2898 O O . PHE A 1 340 ? -25.725 -7.848 39.162 1.00 43.75 340 PHE A O 1
ATOM 2905 N N . ALA A 1 341 ? -24.349 -6.525 40.337 1.00 39.81 341 ALA A N 1
ATOM 2906 C CA . ALA A 1 341 ? -24.827 -6.980 41.652 1.00 39.81 341 ALA A CA 1
ATOM 2907 C C . ALA A 1 341 ? -26.184 -6.365 42.046 1.00 39.81 341 ALA A C 1
ATOM 2909 O O . ALA A 1 341 ? -26.869 -6.900 42.923 1.00 39.81 341 ALA A O 1
ATOM 2910 N N . CYS A 1 342 ? -26.607 -5.293 41.375 1.00 35.25 342 CYS A N 1
ATOM 2911 C CA . CYS A 1 342 ? -27.914 -4.678 41.577 1.00 35.25 342 CYS A CA 1
ATOM 2912 C C . CYS A 1 342 ? -28.976 -5.311 40.662 1.00 35.25 342 CYS A C 1
ATOM 2914 O O . CYS A 1 342 ? -28.984 -5.102 39.447 1.00 35.25 342 CYS A O 1
ATOM 2916 N N . LYS A 1 343 ? -29.871 -6.087 41.280 1.00 34.81 343 LYS A N 1
ATOM 2917 C CA . LYS A 1 343 ? -31.217 -6.378 40.775 1.00 34.81 343 LYS A CA 1
ATOM 2918 C C . LYS A 1 343 ? -32.199 -5.349 41.302 1.00 34.81 343 LYS A C 1
ATOM 2920 O O . LYS A 1 343 ? -32.064 -5.009 42.499 1.00 34.81 343 LYS A O 1
#

Foldseek 3Di:
DVLVVLLVVLVVCLVCCVVPPDDPVVLVVLLVSLVVVCVVVPPLLSSLQSNLSSCVVVLVLVSSLVSLVVNLVPDPDLVSVLVSLVVNLVSLLSVLVVVVVVPDDPPSLLVSLQVSLVSLVVSCVSPVDDDPVSVVSLVSSLCVLVVDPDPPVSSLVSLVSSVVVCLDQLNLLVVVVQLSSCVVNPPPDPVVSVVSSLVSPVVCLPPPPPPPSLLSSVVNCVVCCVPVNLVPDPCNLLSLLSVLVVLVVSLLSLVVVCVVPVPPRPVVNVVSVVCCVVSPDQALVRNDPDPPPVSVVVSVVVVVVPPVVVSVVVVVVDPPDDPVRVVVVVSVVVNVCRPPVDD

pLDDT: mean 72.11, std 16.96, range [34.81, 98.12]

Organism: NCBI:txid1754190

Sequence (343 aa):
MVKRLCVKSIDNAIQDWENNPKDDKWLKKAEKYIKELADMDINQVKLFSYLASIYLKQEKFSKAKEAFERCIELSNNQKLKEKYTIDVIITIIHIINQNNNNNNNNNNIEENCYEAIKLLQNLRHLTGHYTIRTLQMLEFFYSKIIEKEINIETKEKILIEFHDLLNLPEISLNFDFHFKILNSLRYYDFESCWSHIIKHSWDYRNNLEWNQLVRNYLDSFETTFWNEVYNKSKNKELLKLEVWVEYIFALDNIIRIYFENDKEVEEELVKLMGVINNNIPTSEDELINEDSFAVKEEFMARYNMHSAINAEKKMRECKRCDKIWYSTIKKSLTYWKLCFACK

Radius of gyration: 26.36 Å; chains: 1; bounding box: 58×52×74 Å

InterPro domains:
  IPR011990 Tetratricopeptide-like helical domain superfamily [G3DSA:1.25.40.10] (11-88)
  IPR011990 Tetratricopeptide-like helical domain superfamily [SSF48452] (23-77)
  IPR019734 Tetratricopeptide repeat [PS50005] (45-78)
  IPR019734 Tetratricopeptide repeat [SM00028] (45-78)